Protein 9KNE (pdb70)

Foldseek 3Di:
DFFVLLVLLLVLPDDFDALCQPPVDDDALQSLLQSLLVLLLVVLVSVLSSLCSRPLLVVFDVQQNCLLCLQQSLLLLLLVQLVVCLVDDQWTCNGPNDIDHQVNCVRNVNNVLSVLSVVLSVLCNVLVPDPSLSSLVSQLSSLVRPGPRGDCPVSSVVSNVVSLVRLLRRCVVPPVVDNCSSVVSVVSVVSSSVSSVVVLVVVLVVVVVVSHDHDDRSVVSSVD/DPDVVVVVVVPD

Nearest PDB structures (foldseek):
  2e2r-assembly1_A  TM=1.003E+00  e=7.967E-31  Homo sapiens
  1s9q-assembly1_A  TM=9.507E-01  e=7.053E-29  Mus musculus
  1s9p-assembly1_A  TM=9.915E-01  e=9.079E-28  Mus musculus
  2p7z-assembly1_A  TM=9.994E-01  e=5.670E-27  Homo sapiens
  1s9q-assembly1_B  TM=9.496E-01  e=4.676E-27  Mus musculus

Solvent-accessible surface area: 12190 Å² total; per-residue (Å²): 188,78,23,162,35,0,39,66,0,43,123,16,41,46,157,133,40,124,3,127,38,66,129,122,61,110,128,54,68,78,29,16,14,42,11,11,1,45,10,13,20,70,28,1,69,48,6,2,34,6,0,61,94,3,51,37,0,66,121,15,48,65,46,0,8,36,11,2,1,52,45,0,5,14,4,2,15,6,1,4,10,0,58,51,0,28,105,69,142,108,56,1,4,26,2,84,58,33,54,5,50,88,94,72,4,109,137,3,51,1,54,101,7,3,77,13,3,34,102,0,6,156,76,1,79,88,31,165,14,49,85,35,0,5,0,1,0,12,0,7,3,1,1,53,5,99,17,190,141,35,117,72,105,144,33,8,82,123,10,40,54,37,0,80,116,0,0,74,75,9,3,56,44,85,26,155,131,27,104,170,21,2,31,94,0,51,143,2,21,89,18,0,82,111,0,7,65,82,2,44,111,54,14,80,85,16,48,113,118,62,138,12,92,26,103,155,3,3,49,36,4,6,100,77,179,154,26,48,0,26,117,38,9,125,50,220

B-factor: mean 30.13, std 12.67, range [13.58, 89.88]

Structure (mmCIF, N/CA/C/O backbone):
data_9KNE
#
_entry.id   9KNE
#
_cell.length_a   64.095
_cell.length_b   64.095
_cell.length_c   137.526
_cell.angle_alpha   90.00
_cell.angle_beta   90.00
_cell.angle_gamma   90.00
#
_symmetry.space_group_name_H-M   'P 41 21 2'
#
loop_
_entity.id
_entity.type
_entity.pdbx_description
1 polymer 'Estrogen-related receptor gamma'
2 polymer 'Nuclear receptor-interacting protein 1'
3 non-polymer 5-nitro-1H-indole
4 non-polymer R-1,2-PROPANEDIOL
5 water water
#
loop_
_atom_site.group_PDB
_atom_site.id
_atom_site.type_symbol
_atom_site.label_atom_id
_atom_site.label_alt_id
_atom_site.label_comp_id
_atom_site.label_asym_id
_atom_site.label_entity_id
_atom_site.label_seq_id
_atom_site.pdbx_PDB_ins_code
_atom_site.Cartn_x
_atom_site.Cartn_y
_atom_site.Cartn_z
_atom_site.occupancy
_atom_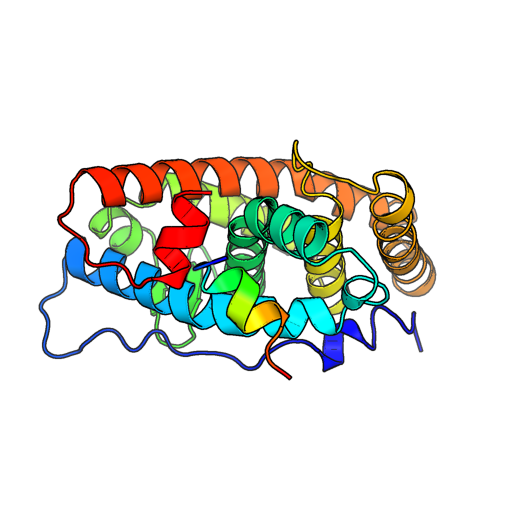site.B_iso_or_equiv
_atom_site.auth_seq_id
_atom_site.auth_comp_id
_atom_site.auth_asym_id
_atom_site.auth_atom_id
_atom_site.pdbx_PDB_model_num
ATOM 1 N N . PRO A 1 26 ? 6.592 -30.724 -25.265 1.00 89.88 233 PRO A N 1
ATOM 2 C CA . PRO A 1 26 ? 6.474 -29.728 -24.167 1.00 82.35 233 PRO A CA 1
ATOM 3 C C . PRO A 1 26 ? 7.128 -28.378 -24.522 1.00 72.28 233 PRO A C 1
ATOM 4 O O . PRO A 1 26 ? 8.270 -28.403 -24.920 1.00 76.55 233 PRO A O 1
ATOM 8 N N . TYR A 1 27 ? 6.416 -27.251 -24.366 1.00 60.10 234 TYR A N 1
ATOM 9 C CA . TYR A 1 27 ? 6.855 -25.908 -24.846 1.00 57.66 234 TYR A CA 1
ATOM 10 C C . TYR A 1 27 ? 7.005 -24.961 -23.657 1.00 52.10 234 TYR A C 1
ATOM 11 O O . TYR A 1 27 ? 6.965 -25.424 -22.509 1.00 63.18 234 TYR A O 1
ATOM 20 N N . ASN A 1 28 ? 7.167 -23.672 -23.959 1.00 45.20 235 ASN A N 1
ATOM 21 C CA . ASN A 1 28 ? 7.574 -22.574 -23.047 1.00 37.36 235 ASN A CA 1
ATOM 22 C C . ASN A 1 28 ? 6.615 -22.505 -21.835 1.00 36.90 235 ASN A C 1
ATOM 23 O O . ASN A 1 28 ? 5.340 -22.650 -22.038 1.00 30.26 235 ASN A O 1
ATOM 28 N N . LYS A 1 29 ? 7.156 -22.318 -20.618 1.00 29.76 236 LYS A N 1
ATOM 29 C CA . LYS A 1 29 ? 6.342 -22.354 -19.379 1.00 26.18 236 LYS A CA 1
ATOM 30 C C . LYS A 1 29 ? 5.457 -21.102 -19.329 1.00 24.32 236 LYS A C 1
ATOM 31 O O . LYS A 1 29 ? 4.328 -21.200 -18.857 1.00 22.17 236 LYS A O 1
ATOM 37 N N . ILE A 1 30 ? 5.966 -19.951 -19.769 1.00 21.45 237 ILE A N 1
ATOM 38 C CA . ILE A 1 30 ? 5.170 -18.710 -19.753 1.00 19.41 237 ILE A CA 1
ATOM 39 C C . ILE A 1 30 ? 3.902 -18.929 -20.597 1.00 18.34 237 ILE A C 1
ATOM 40 O O . ILE A 1 30 ? 2.845 -18.531 -20.143 1.00 19.08 237 ILE A O 1
ATOM 45 N N . VAL A 1 31 ? 4.040 -19.503 -21.763 1.00 19.35 238 VAL A N 1
ATOM 46 C CA . VAL A 1 31 ? 2.897 -19.775 -22.672 1.00 22.51 238 VAL A CA 1
ATOM 47 C C . VAL A 1 31 ? 1.913 -20.716 -21.945 1.00 22.51 238 VAL A C 1
ATOM 48 O O . VAL A 1 31 ? 0.721 -20.410 -21.950 1.00 20.98 238 VAL A O 1
ATOM 52 N N . SER A 1 32 ? 2.391 -21.809 -21.336 1.00 21.39 239 SER A N 1
ATOM 53 C CA A SER A 1 32 ? 1.563 -22.781 -20.577 0.50 21.38 239 SER A CA 1
ATOM 54 C CA B SER A 1 32 ? 1.504 -22.769 -20.635 0.50 21.83 239 SER A CA 1
ATOM 55 C C . SER A 1 32 ? 0.799 -22.050 -19.478 1.00 19.83 239 SER A C 1
ATOM 56 O O . SER A 1 32 ? -0.414 -22.302 -19.319 1.00 20.85 239 SER A O 1
ATOM 61 N N . HIS A 1 33 ? 1.474 -21.125 -18.774 1.00 18.70 240 HIS A N 1
ATOM 62 C CA . HIS A 1 33 ? 0.926 -20.372 -17.630 1.00 20.18 240 HIS A CA 1
ATOM 63 C C . HIS A 1 33 ? -0.192 -19.447 -18.117 1.00 20.06 240 HIS A C 1
ATOM 64 O O . HIS A 1 33 ? -1.269 -19.392 -17.502 1.00 21.86 240 HIS A O 1
ATOM 71 N N . LEU A 1 34 ? 0.065 -18.718 -19.205 1.00 20.05 241 LEU A N 1
ATOM 72 C CA . LEU A 1 34 ? -0.967 -17.841 -19.802 1.00 18.95 241 LEU A CA 1
ATOM 73 C C . LEU A 1 34 ? -2.195 -18.669 -20.211 1.00 19.00 241 LEU A C 1
ATOM 74 O O . LEU A 1 34 ? -3.342 -18.153 -20.049 1.00 23.02 241 LEU A O 1
ATOM 79 N N . LEU A 1 35 ? -2.006 -19.866 -20.735 1.00 19.43 242 LEU A N 1
ATOM 80 C CA . LEU A 1 35 ? -3.142 -20.713 -21.177 1.00 22.82 242 LEU A CA 1
ATOM 81 C C . LEU A 1 35 ? -3.993 -21.041 -19.945 1.00 26.11 242 LEU A C 1
ATOM 82 O O . LEU A 1 35 ? -5.233 -20.924 -20.018 1.00 20.78 242 LEU A O 1
ATOM 87 N N . VAL A 1 36 ? -3.374 -21.413 -18.828 1.00 23.68 243 VAL A N 1
ATOM 88 C CA . VAL A 1 36 ? -4.190 -21.789 -17.638 1.00 24.63 243 VAL A CA 1
ATOM 89 C C . VAL A 1 36 ? -4.794 -20.538 -17.024 1.00 25.73 243 VAL A C 1
ATOM 90 O O . VAL A 1 36 ? -5.791 -20.671 -16.329 1.00 26.64 243 VAL A O 1
ATOM 94 N N . ALA A 1 37 ? -4.210 -19.365 -17.213 1.00 22.10 244 ALA A N 1
ATOM 95 C CA . ALA A 1 37 ? -4.749 -18.113 -16.654 1.00 24.03 244 ALA A CA 1
ATOM 96 C C . ALA A 1 37 ? -5.910 -17.587 -17.515 1.00 22.45 244 ALA A C 1
ATOM 97 O O . ALA A 1 37 ? -6.466 -16.528 -17.150 1.00 23.50 244 ALA A O 1
ATOM 99 N N . GLU A 1 38 ? -6.163 -18.205 -18.656 1.00 23.21 245 GLU A N 1
ATOM 100 C CA . GLU A 1 38 ? -7.139 -17.655 -19.638 1.00 26.93 245 GLU A CA 1
ATOM 101 C C . GLU A 1 38 ? -8.515 -17.624 -18.960 1.00 26.44 245 GLU A C 1
ATOM 102 O O . GLU A 1 38 ? -8.948 -18.628 -18.463 1.00 25.42 245 GLU A O 1
ATOM 108 N N . PRO A 1 39 ? -9.220 -16.488 -18.834 1.00 27.75 246 PRO A N 1
ATOM 109 C CA . PRO A 1 39 ? -10.514 -16.488 -18.159 1.00 28.28 246 PRO A CA 1
ATOM 110 C C . PRO A 1 39 ? -11.596 -17.289 -18.890 1.00 26.37 246 PRO A C 1
ATOM 111 O O . PRO A 1 39 ? -11.473 -17.496 -20.043 1.00 24.14 246 PRO A O 1
ATOM 115 N N . GLU A 1 40 ? -12.637 -17.690 -18.155 1.00 27.77 247 GLU A N 1
ATOM 116 C CA . GLU A 1 40 ? -13.809 -18.437 -18.659 1.00 30.60 247 GLU A CA 1
ATOM 117 C C . GLU A 1 40 ? -14.628 -17.519 -19.582 1.00 27.06 247 GLU A C 1
ATOM 118 O O . GLU A 1 40 ? -14.547 -16.309 -19.423 1.00 24.71 247 GLU A O 1
ATOM 124 N N . LYS A 1 41 ? -15.347 -18.124 -20.518 1.00 29.87 248 LYS A N 1
ATOM 125 C CA . LYS A 1 41 ? -16.287 -17.451 -21.467 1.00 34.92 248 LYS A CA 1
ATOM 126 C C . LYS A 1 41 ? -17.279 -16.614 -20.661 1.00 31.92 248 LYS A C 1
ATOM 127 O O . LYS A 1 41 ? -17.633 -17.017 -19.541 1.00 24.59 248 LYS A O 1
ATOM 133 N N . ILE A 1 42 ? -17.769 -15.495 -21.192 1.00 27.19 249 ILE A N 1
ATOM 134 C CA . ILE A 1 42 ? -18.832 -14.735 -20.481 1.00 31.08 249 ILE A CA 1
ATOM 135 C C . ILE A 1 42 ? -19.920 -14.447 -21.517 1.00 27.89 249 ILE A C 1
ATOM 136 O O . ILE A 1 42 ? -19.590 -14.300 -22.675 1.00 23.65 249 ILE A O 1
ATOM 141 N N . TYR A 1 43 ? -21.175 -14.482 -21.104 1.00 26.83 250 TYR A N 1
ATOM 142 C CA . TYR A 1 43 ? -22.316 -14.326 -22.045 1.00 25.22 250 TYR A CA 1
ATOM 143 C C . TYR A 1 43 ? -22.670 -12.855 -22.118 1.00 19.71 250 TYR A C 1
ATOM 144 O O . TYR A 1 43 ? -22.564 -12.132 -21.108 1.00 20.87 250 TYR A O 1
ATOM 153 N N . ALA A 1 44 ? -23.150 -12.416 -23.294 1.00 19.98 251 ALA A N 1
ATOM 154 C CA . ALA A 1 44 ? -23.643 -11.030 -23.452 1.00 20.33 251 ALA A CA 1
ATOM 155 C C . ALA A 1 44 ? -25.000 -10.873 -22.756 1.00 18.82 251 ALA A C 1
ATOM 156 O O . ALA A 1 44 ? -25.204 -9.832 -22.161 1.00 21.45 251 ALA A O 1
ATOM 158 N N . MET A 1 45 ? -25.863 -11.865 -22.882 1.00 19.27 252 MET A N 1
ATOM 159 C CA . MET A 1 45 ? -27.235 -11.809 -22.274 1.00 21.03 252 MET A CA 1
ATOM 160 C C . MET A 1 45 ? -27.914 -10.496 -22.640 1.00 18.01 252 MET A C 1
ATOM 161 O O . MET A 1 45 ? -28.276 -9.718 -21.789 1.00 20.88 252 MET A O 1
ATOM 166 N N . PRO A 1 46 ? -28.107 -10.222 -23.948 1.00 20.59 253 PRO A N 1
ATOM 167 C CA . PRO A 1 46 ? -28.944 -9.098 -24.364 1.00 22.23 253 PRO A CA 1
ATOM 168 C C . PRO A 1 46 ? -30.363 -9.329 -23.789 1.00 22.38 253 PRO A C 1
ATOM 169 O O . PRO A 1 46 ? -30.844 -10.471 -23.775 1.00 23.73 253 PRO A O 1
ATOM 173 N N . ASP A 1 47 ? -30.970 -8.263 -23.325 1.00 24.77 254 ASP A N 1
ATOM 174 C CA . ASP A 1 47 ? -32.285 -8.308 -22.639 1.00 24.50 254 ASP A CA 1
ATOM 175 C C . ASP A 1 47 ? -33.355 -8.710 -23.655 1.00 26.33 254 ASP A C 1
ATOM 176 O O . ASP A 1 47 ? -33.680 -7.963 -24.587 1.00 21.88 254 ASP A O 1
ATOM 181 N N . PRO A 1 48 ? -33.972 -9.890 -23.509 1.00 25.08 255 PRO A N 1
ATOM 182 C CA . PRO A 1 48 ? -34.914 -10.361 -24.504 1.00 26.30 255 PRO A CA 1
ATOM 183 C C . PRO A 1 48 ? -36.253 -9.609 -24.440 1.00 24.48 255 PRO A C 1
ATOM 184 O O . PRO A 1 48 ? -37.065 -9.870 -25.314 1.00 24.57 255 PRO A O 1
ATOM 188 N N . THR A 1 49 ? -36.453 -8.732 -23.456 1.00 23.12 256 THR A N 1
ATOM 189 C CA . THR A 1 49 ? -37.699 -7.927 -23.339 1.00 27.34 256 THR A CA 1
ATOM 190 C C . THR A 1 49 ? -37.505 -6.609 -24.086 1.00 29.64 256 THR A C 1
ATOM 191 O O . THR A 1 49 ? -38.494 -5.943 -24.297 1.00 27.17 256 THR A O 1
ATOM 195 N N . VAL A 1 50 ? -36.279 -6.262 -24.504 1.00 25.82 257 VAL A N 1
ATOM 196 C CA . VAL A 1 50 ? -36.002 -4.921 -25.122 1.00 25.64 257 VAL A CA 1
ATOM 197 C C . VAL A 1 50 ? -36.033 -5.047 -26.635 1.00 22.63 257 VAL A C 1
ATOM 198 O O . VAL A 1 50 ? -35.439 -5.966 -27.191 1.00 20.00 257 VAL A O 1
ATOM 202 N N . PRO A 1 51 ? -36.716 -4.133 -27.384 1.00 24.27 258 PRO A N 1
ATOM 203 C CA . PRO A 1 51 ? -36.732 -4.244 -28.836 1.00 24.45 258 PRO A CA 1
ATOM 204 C C . PRO A 1 51 ? -35.305 -4.069 -29.392 1.00 24.07 258 PRO A C 1
ATOM 205 O O . PRO A 1 51 ? -34.603 -3.236 -28.863 1.00 23.55 258 PRO A O 1
ATOM 209 N N . ASP A 1 52 ? -34.993 -4.770 -30.465 1.00 24.73 259 ASP A N 1
ATOM 210 C CA . ASP A 1 52 ? -33.704 -4.645 -31.199 1.00 32.93 259 ASP A CA 1
ATOM 211 C C . ASP A 1 52 ? -33.579 -3.212 -31.741 1.00 35.65 259 ASP A C 1
ATOM 212 O O . ASP A 1 52 ? -34.602 -2.577 -32.200 1.00 32.88 259 ASP A O 1
ATOM 217 N N . SER A 1 53 ? -32.390 -2.651 -31.599 1.00 33.16 260 SER A N 1
ATOM 218 C CA . SER A 1 53 ? -32.082 -1.235 -31.925 1.00 29.96 260 SER A CA 1
ATOM 219 C C . SER A 1 53 ? -30.577 -1.050 -31.799 1.00 33.22 260 SER A C 1
ATOM 220 O O . SER A 1 53 ? -29.903 -1.952 -31.240 1.00 28.66 260 SER A O 1
ATOM 223 N N . ASP A 1 54 ? -30.085 0.089 -32.271 1.00 28.83 261 ASP A N 1
ATOM 224 C CA . ASP A 1 54 ? -28.656 0.434 -32.166 1.00 31.73 261 ASP A CA 1
ATOM 225 C C . ASP A 1 54 ? -28.373 0.597 -30.677 1.00 31.34 261 ASP A C 1
ATOM 226 O O . ASP A 1 54 ? -27.354 0.074 -30.210 1.00 30.32 261 ASP A O 1
ATOM 231 N N . ILE A 1 55 ? -29.298 1.195 -29.939 1.00 27.19 262 ILE A N 1
ATOM 232 C CA . ILE A 1 55 ? -29.094 1.520 -28.500 1.00 28.92 262 ILE A CA 1
ATOM 233 C C . ILE A 1 55 ? -29.000 0.223 -27.677 1.00 27.15 262 ILE A C 1
ATOM 234 O O . ILE A 1 55 ? -28.169 0.165 -26.723 1.00 26.78 262 ILE A O 1
ATOM 239 N N . LYS A 1 56 ? -29.842 -0.746 -27.982 1.00 27.46 263 LYS A N 1
ATOM 240 C CA . LYS A 1 56 ? -29.773 -2.098 -27.359 1.00 25.18 263 LYS A CA 1
ATOM 241 C C . LYS A 1 56 ? -28.419 -2.759 -27.694 1.00 25.54 263 LYS A C 1
ATOM 242 O O . LYS A 1 56 ? -27.755 -3.259 -26.764 1.00 22.88 263 LYS A O 1
ATOM 248 N N . ALA A 1 57 ? -28.040 -2.814 -28.961 1.00 24.83 264 ALA A N 1
ATOM 249 C CA . ALA A 1 57 ? -26.792 -3.494 -29.372 1.00 27.21 264 ALA A CA 1
ATOM 250 C C . ALA A 1 57 ? -25.601 -2.826 -28.665 1.00 27.44 264 ALA A C 1
ATOM 251 O O . ALA A 1 57 ? -24.771 -3.541 -28.110 1.00 23.59 264 ALA A O 1
ATOM 253 N N . LEU A 1 58 ? -25.540 -1.497 -28.650 1.00 25.28 265 LEU A N 1
ATOM 254 C CA . LEU A 1 58 ? -24.447 -0.722 -28.029 1.00 24.82 265 LEU A CA 1
ATOM 255 C C . LEU A 1 58 ? -24.501 -0.892 -26.504 1.00 26.54 265 LEU A C 1
ATOM 256 O O . LEU A 1 58 ? -23.429 -1.049 -25.874 1.00 25.11 265 LEU A O 1
ATOM 261 N N . THR A 1 59 ? -25.690 -0.950 -25.903 1.00 21.73 266 THR A N 1
ATOM 262 C CA . THR A 1 59 ? -25.814 -1.137 -24.441 1.00 24.03 266 THR A CA 1
ATOM 263 C C . THR A 1 59 ? -25.229 -2.505 -24.092 1.00 20.77 266 THR A C 1
ATOM 264 O O . THR A 1 59 ? -24.519 -2.618 -23.050 1.00 24.45 266 THR A O 1
ATOM 268 N N . THR A 1 60 ? -25.589 -3.502 -24.871 1.00 20.89 267 THR A N 1
ATOM 269 C CA . THR A 1 60 ? -25.229 -4.912 -24.643 1.00 23.46 267 THR A CA 1
ATOM 270 C C . THR A 1 60 ? -23.702 -5.032 -24.739 1.00 24.36 267 THR A C 1
ATOM 271 O O . THR A 1 60 ? -23.075 -5.676 -23.853 1.00 20.42 267 THR A O 1
ATOM 275 N N . LEU A 1 61 ? -23.118 -4.406 -25.766 1.00 22.66 268 LEU A N 1
ATOM 276 C CA . LEU A 1 61 ? -21.638 -4.491 -25.965 1.00 23.38 268 LEU A CA 1
ATOM 277 C C . LEU A 1 61 ? -20.905 -3.764 -24.843 1.00 22.12 268 LEU A C 1
ATOM 278 O O . LEU A 1 61 ? -19.918 -4.336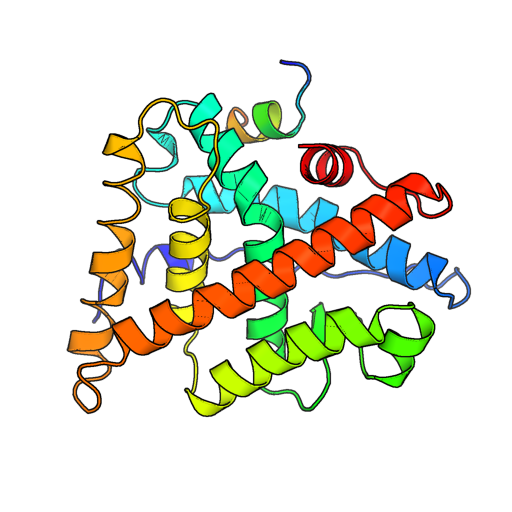 -24.332 1.00 22.19 268 LEU A O 1
ATOM 283 N N . CYS A 1 62 ? -21.360 -2.585 -24.418 1.00 22.77 269 CYS A N 1
ATOM 284 C CA . CYS A 1 62 ? -20.710 -1.821 -23.332 1.00 24.46 269 CYS A CA 1
ATOM 285 C C . CYS A 1 62 ? -20.839 -2.587 -22.012 1.00 26.10 269 CYS A C 1
ATOM 286 O O . CYS A 1 62 ? -19.877 -2.570 -21.228 1.00 26.06 269 CYS A O 1
ATOM 289 N N . ASP A 1 63 ? -21.981 -3.249 -21.780 1.00 26.04 270 ASP A N 1
ATOM 290 C CA . ASP A 1 63 ? -22.215 -4.089 -20.581 1.00 26.22 270 ASP A CA 1
ATOM 291 C C . ASP A 1 63 ? -21.276 -5.305 -20.595 1.00 25.16 270 ASP A C 1
ATOM 292 O O . ASP A 1 63 ? -20.654 -5.636 -19.512 1.00 25.22 270 ASP A O 1
ATOM 297 N N . LEU A 1 64 ? -21.184 -5.979 -21.742 1.00 22.75 271 LEU A N 1
ATOM 298 C CA . LEU A 1 64 ? -20.241 -7.105 -21.923 1.00 21.87 271 LEU A CA 1
ATOM 299 C C . LEU A 1 64 ? -18.801 -6.595 -21.656 1.00 22.18 271 LEU A C 1
ATOM 300 O O . LEU A 1 64 ? -18.087 -7.268 -20.903 1.00 22.48 271 LEU A O 1
ATOM 305 N N . ALA A 1 65 ? -18.392 -5.451 -22.225 1.00 22.77 272 ALA A N 1
ATOM 306 C CA . ALA A 1 65 ? -17.007 -4.920 -22.052 1.00 23.61 272 ALA A CA 1
ATOM 307 C C . ALA A 1 65 ? -16.753 -4.641 -20.577 1.00 23.63 272 ALA A C 1
ATOM 308 O O . ALA A 1 65 ? -15.686 -5.032 -20.052 1.00 21.82 272 ALA A O 1
ATOM 310 N N . ASP A 1 66 ? -17.722 -4.020 -19.900 1.00 23.33 273 ASP A N 1
ATOM 311 C CA . ASP A 1 66 ? -17.629 -3.722 -18.450 1.00 25.31 273 ASP A CA 1
ATOM 312 C C . ASP A 1 66 ? -17.307 -5.004 -17.660 1.00 26.27 273 ASP A C 1
ATOM 313 O O . ASP A 1 66 ? -16.389 -4.963 -16.799 1.00 23.96 273 ASP A O 1
ATOM 318 N N . ARG A 1 67 ? -18.002 -6.115 -17.932 1.00 23.61 274 ARG A N 1
ATOM 319 C CA . ARG A 1 67 ? -17.774 -7.389 -17.220 1.00 25.69 274 ARG A CA 1
ATOM 320 C C . ARG A 1 67 ? -16.442 -8.021 -17.632 1.00 26.72 274 ARG A C 1
ATOM 321 O O . ARG A 1 67 ? -15.711 -8.522 -16.752 1.00 25.44 274 ARG A O 1
ATOM 329 N N . GLU A 1 68 ? -16.115 -8.000 -18.914 1.00 25.84 275 GLU A N 1
ATOM 330 C CA . GLU A 1 68 ? -14.810 -8.558 -19.362 1.00 26.47 275 GLU A CA 1
ATOM 331 C C . GLU A 1 68 ? -13.642 -7.762 -18.746 1.00 21.57 275 GLU A C 1
ATOM 332 O O . GLU A 1 68 ? -12.634 -8.382 -18.391 1.00 22.56 275 GLU A O 1
ATOM 338 N N . LEU A 1 69 ? -13.773 -6.453 -18.579 1.00 21.06 276 LEU A N 1
ATOM 339 C CA . LEU A 1 69 ? -12.719 -5.611 -17.968 1.00 22.02 276 LEU A CA 1
ATOM 340 C C . LEU A 1 69 ? -12.395 -6.104 -16.561 1.00 25.45 276 LEU A C 1
ATOM 341 O O . LEU A 1 69 ? -11.220 -6.143 -16.215 1.00 21.53 276 LEU A O 1
ATOM 346 N N . VAL A 1 70 ? -13.368 -6.599 -15.787 1.00 23.19 277 VAL A N 1
ATOM 347 C CA . VAL A 1 70 ? -13.068 -7.111 -14.430 1.00 23.87 277 VAL A CA 1
ATOM 348 C C . VAL A 1 70 ? -12.146 -8.312 -14.547 1.00 22.95 277 VAL A C 1
ATOM 349 O O . VAL A 1 70 ? -11.194 -8.453 -13.785 1.00 23.51 277 VAL A O 1
ATOM 353 N N . VAL A 1 71 ? -12.507 -9.191 -15.454 1.00 22.50 278 VAL A N 1
ATOM 354 C CA . VAL A 1 71 ? -11.861 -10.486 -15.744 1.00 25.64 278 VAL A CA 1
ATOM 355 C C . VAL A 1 71 ? -10.427 -10.212 -16.280 1.00 24.28 278 VAL A C 1
ATOM 356 O O . VAL A 1 71 ? -9.480 -10.947 -15.909 1.00 24.84 278 VAL A O 1
ATOM 360 N N . ILE A 1 72 ? -10.279 -9.163 -17.073 1.00 23.05 279 ILE A N 1
ATOM 361 C CA . ILE A 1 72 ? -8.962 -8.744 -17.660 1.00 23.36 279 ILE A CA 1
ATOM 362 C C . ILE A 1 72 ? -8.037 -8.243 -16.548 1.00 22.71 279 ILE A C 1
ATOM 363 O O . ILE A 1 72 ? -6.831 -8.580 -16.533 1.00 22.68 279 ILE A O 1
ATOM 368 N N . ILE A 1 73 ? -8.586 -7.489 -15.606 1.00 23.32 280 ILE A N 1
ATOM 369 C CA . ILE A 1 73 ? -7.765 -7.027 -14.464 1.00 24.23 280 ILE A CA 1
ATOM 370 C C . ILE A 1 73 ? -7.208 -8.224 -13.687 1.00 25.87 280 ILE A C 1
ATOM 371 O O . ILE A 1 73 ? -6.013 -8.197 -13.353 1.00 26.01 280 ILE A O 1
ATOM 376 N N . GLY A 1 74 ? -8.016 -9.244 -13.385 1.00 27.33 281 GLY A N 1
ATOM 377 C CA . GLY A 1 74 ? -7.563 -10.420 -12.620 1.00 28.03 281 GLY A CA 1
ATOM 378 C C . GLY A 1 74 ? -6.608 -11.266 -13.440 1.00 28.38 281 GLY A C 1
ATOM 379 O O . GLY A 1 74 ? -5.639 -11.791 -12.887 1.00 25.51 281 GLY A O 1
ATOM 380 N N . TRP A 1 75 ? -6.839 -11.344 -14.751 1.00 24.44 282 TRP A N 1
ATOM 381 C CA . TRP A 1 75 ? -5.935 -12.065 -15.678 1.00 22.26 282 TRP A CA 1
ATOM 382 C C . TRP A 1 75 ? -4.533 -11.439 -15.653 1.00 19.41 282 TRP A C 1
ATOM 383 O O . TRP A 1 75 ? -3.549 -12.237 -15.668 1.00 23.56 282 TRP A O 1
ATOM 394 N N . ALA A 1 76 ? -4.428 -10.108 -15.675 1.00 18.98 283 ALA A N 1
ATOM 395 C CA . ALA A 1 76 ? -3.133 -9.398 -15.830 1.00 19.32 283 ALA A CA 1
ATOM 396 C C . ALA A 1 76 ? -2.233 -9.742 -14.628 1.00 21.54 283 ALA A C 1
ATOM 397 O O . ALA A 1 76 ? -0.997 -9.878 -14.755 1.00 20.00 283 ALA A O 1
ATOM 399 N N . LYS A 1 77 ? -2.854 -9.962 -13.475 1.00 24.19 284 LYS A N 1
ATOM 400 C CA . LYS A 1 77 ? -2.131 -10.307 -12.229 1.00 23.95 284 LYS A CA 1
ATOM 401 C C . LYS A 1 77 ? -1.407 -11.653 -12.363 1.00 25.89 284 LYS A C 1
ATOM 402 O O . LYS A 1 77 ? -0.425 -11.860 -11.591 1.00 28.00 284 LYS A O 1
ATOM 408 N N . HIS A 1 78 ? -1.859 -12.560 -13.237 1.00 23.69 285 HIS A N 1
ATOM 409 C CA . HIS A 1 78 ? -1.178 -13.843 -13.524 1.00 25.21 285 HIS A CA 1
ATOM 410 C C . HIS A 1 78 ? 0.029 -13.638 -14.442 1.00 24.62 285 HIS A C 1
ATOM 411 O O . HIS A 1 78 ? 0.801 -14.611 -14.580 1.00 28.52 285 HIS A O 1
ATOM 418 N N . ILE A 1 79 ? 0.197 -12.455 -15.055 1.00 23.97 286 ILE A N 1
ATOM 419 C CA . ILE A 1 79 ? 1.332 -12.292 -16.002 1.00 24.00 286 ILE A CA 1
ATOM 420 C C . ILE A 1 79 ? 2.619 -12.131 -15.210 1.00 24.76 286 ILE A C 1
ATOM 421 O O . ILE A 1 79 ? 2.732 -11.234 -14.389 1.00 24.78 286 ILE A O 1
ATOM 426 N N . PRO A 1 80 ? 3.620 -13.002 -15.414 1.00 27.88 287 PRO A N 1
ATOM 427 C CA . PRO A 1 80 ? 4.847 -12.937 -14.629 1.00 32.56 287 PRO A CA 1
ATOM 428 C C . PRO A 1 80 ? 5.438 -11.524 -14.589 1.00 31.30 287 PRO A C 1
ATOM 429 O O . PRO A 1 80 ? 5.721 -10.946 -15.643 1.00 29.80 287 PRO A O 1
ATOM 433 N N . GLY A 1 81 ? 5.558 -10.976 -13.381 1.00 27.24 288 GLY A N 1
ATOM 434 C CA . GLY A 1 81 ? 6.150 -9.645 -13.150 1.00 27.50 288 GLY A CA 1
ATOM 435 C C . GLY A 1 81 ? 5.167 -8.496 -13.192 1.00 28.13 288 GLY A C 1
ATOM 436 O O . GLY A 1 81 ? 5.563 -7.416 -12.797 1.00 27.62 288 GLY A O 1
ATOM 437 N N . PHE A 1 82 ? 3.932 -8.666 -13.706 1.00 25.64 289 PHE A N 1
ATOM 438 C CA . PHE A 1 82 ? 2.984 -7.527 -13.783 1.00 25.05 289 PHE A CA 1
ATOM 439 C C . PHE A 1 82 ? 2.680 -7.009 -12.361 1.00 25.32 289 PHE A C 1
ATOM 440 O O . PHE A 1 82 ? 2.682 -5.788 -12.154 1.00 26.74 289 PHE A O 1
ATOM 448 N N . SER A 1 83 ? 2.393 -7.906 -11.419 1.00 26.87 290 SER A N 1
ATOM 449 C CA . SER A 1 83 ? 2.043 -7.560 -10.008 1.00 30.52 290 SER A CA 1
ATOM 450 C C . SER A 1 83 ? 3.212 -6.895 -9.255 1.00 33.72 290 SER A C 1
ATOM 451 O O . SER A 1 83 ? 2.953 -6.335 -8.189 1.00 33.17 290 SER A O 1
ATOM 454 N N . THR A 1 84 ? 4.423 -6.910 -9.807 1.00 32.83 291 THR A N 1
ATOM 455 C CA . THR A 1 84 ? 5.633 -6.326 -9.168 1.00 33.24 291 THR A CA 1
ATOM 456 C C . THR A 1 84 ? 5.760 -4.874 -9.577 1.00 35.10 291 THR A C 1
ATOM 457 O O . THR A 1 84 ? 6.419 -4.145 -8.856 1.00 34.33 291 THR A O 1
ATOM 461 N N . LEU A 1 85 ? 5.102 -4.445 -10.662 1.00 27.59 292 LEU A N 1
ATOM 462 C CA . LEU A 1 85 ? 5.065 -3.017 -11.030 1.00 25.29 292 LEU A CA 1
ATOM 463 C C . LEU A 1 85 ? 4.319 -2.220 -9.962 1.00 25.55 292 LEU A C 1
ATOM 464 O O . LEU A 1 85 ? 3.471 -2.792 -9.279 1.00 25.80 292 LEU A O 1
ATOM 469 N N . SER A 1 86 ? 4.535 -0.905 -9.933 1.00 27.11 293 SER A N 1
ATOM 470 C CA . SER A 1 86 ? 3.756 0.020 -9.100 1.00 30.07 293 SER A CA 1
ATOM 471 C C . SER A 1 86 ? 2.298 -0.089 -9.534 1.00 35.38 293 SER A C 1
ATOM 472 O O . SER A 1 86 ? 2.031 -0.354 -10.742 1.00 27.86 293 SER A O 1
ATOM 475 N N . LEU A 1 87 ? 1.374 0.109 -8.607 1.00 30.98 294 LEU A N 1
ATOM 476 C CA . LEU A 1 87 ? -0.064 0.095 -8.962 1.00 31.37 294 LEU A CA 1
ATOM 477 C C . LEU A 1 87 ? -0.273 1.162 -10.032 1.00 29.31 294 LEU A C 1
ATOM 478 O O . LEU A 1 87 ? -1.144 0.937 -10.911 1.00 27.49 294 LEU A O 1
ATOM 483 N N . ALA A 1 88 ? 0.477 2.275 -9.979 1.00 25.56 295 ALA A N 1
ATOM 484 C CA . ALA A 1 88 ? 0.396 3.343 -10.994 1.00 26.79 295 ALA A CA 1
ATOM 485 C C . ALA A 1 88 ? 0.732 2.741 -12.384 1.00 27.45 295 ALA A C 1
ATOM 486 O O . ALA A 1 88 ? -0.025 2.973 -13.325 1.00 23.77 295 ALA A O 1
ATOM 488 N N . ASP A 1 89 ? 1.836 2.000 -12.489 1.00 26.93 296 ASP A N 1
ATOM 489 C CA . ASP A 1 89 ? 2.246 1.400 -13.788 1.00 26.81 296 ASP A CA 1
ATOM 490 C C . ASP A 1 89 ? 1.259 0.304 -14.209 1.00 25.81 296 ASP A C 1
ATOM 491 O O . ASP A 1 89 ? 0.942 0.225 -15.426 1.00 22.48 296 ASP A O 1
ATOM 496 N N . GLN A 1 90 ? 0.778 -0.511 -13.281 1.00 24.37 297 GLN A N 1
ATOM 497 C CA . GLN A 1 90 ? -0.258 -1.528 -13.623 1.00 25.08 297 GLN A CA 1
ATOM 498 C C . GLN A 1 90 ? -1.480 -0.825 -14.216 1.00 24.89 297 GLN A C 1
ATOM 499 O O . GLN A 1 90 ? -2.032 -1.339 -15.205 1.00 24.79 297 GLN A O 1
ATOM 505 N N . MET A 1 91 ? -1.908 0.304 -13.640 1.00 24.67 298 MET A N 1
ATOM 506 C CA . MET A 1 91 ? -3.079 1.061 -14.137 1.00 23.51 298 MET A CA 1
ATOM 507 C C . MET A 1 91 ? -2.775 1.604 -15.549 1.00 24.03 298 MET A C 1
ATOM 508 O O . MET A 1 91 ? -3.643 1.529 -16.409 1.00 21.77 298 MET A O 1
ATOM 513 N N . SER A 1 92 ? -1.593 2.176 -15.741 1.00 22.10 299 SER A N 1
ATOM 514 C CA . SER A 1 92 ? -1.166 2.797 -17.012 1.00 22.12 299 SER A CA 1
ATOM 515 C C . SER A 1 92 ? -1.227 1.762 -18.142 1.00 19.15 299 SER A C 1
ATOM 516 O O . SER A 1 92 ? -1.812 2.103 -19.205 1.00 19.96 299 SER A O 1
ATOM 519 N N . LEU A 1 93 ? -0.681 0.575 -17.910 1.00 20.86 300 LEU A N 1
ATOM 520 C CA . LEU A 1 93 ? -0.632 -0.500 -18.928 1.00 19.54 300 LEU A CA 1
ATOM 521 C C . LEU A 1 93 ? -2.082 -0.846 -19.281 1.00 20.20 300 LEU A C 1
ATOM 522 O O . LEU A 1 93 ? -2.406 -0.906 -20.446 1.00 16.93 300 LEU A O 1
ATOM 527 N N . LEU A 1 94 ? -2.938 -1.043 -18.283 1.00 18.48 301 LEU A N 1
ATOM 528 C CA . LEU A 1 94 ? -4.318 -1.468 -18.578 1.00 19.89 301 LEU A CA 1
ATOM 529 C C . LEU A 1 94 ? -5.067 -0.323 -19.245 1.00 20.21 301 LEU A C 1
ATOM 530 O O . LEU A 1 94 ? -5.906 -0.600 -20.115 1.00 21.79 301 LEU A O 1
ATOM 535 N N . GLN A 1 95 ? -4.853 0.926 -18.831 1.00 21.58 302 GLN A N 1
ATOM 536 C CA . GLN A 1 95 ? -5.561 2.076 -19.422 1.00 22.25 302 GLN A CA 1
ATOM 537 C C . GLN A 1 95 ? -5.205 2.224 -20.907 1.00 22.74 302 GLN A C 1
ATOM 538 O O . GLN A 1 95 ? -6.050 2.626 -21.682 1.00 22.09 302 GLN A O 1
ATOM 544 N N . SER A 1 96 ? -3.998 1.857 -21.298 1.00 20.94 303 SER A N 1
ATOM 545 C CA . SER A 1 96 ? -3.604 1.914 -22.719 1.00 23.12 303 SER A CA 1
ATOM 546 C C . SER A 1 96 ? -4.061 0.674 -23.504 1.00 18.79 303 SER A C 1
ATOM 547 O O . SER A 1 96 ? -4.392 0.829 -24.705 1.00 22.93 303 SER A O 1
ATOM 550 N N . ALA A 1 97 ? -4.070 -0.506 -22.919 1.00 17.71 304 ALA A N 1
ATOM 551 C CA . ALA A 1 97 ? -4.174 -1.759 -23.702 1.00 17.61 304 ALA A CA 1
ATOM 552 C C . ALA A 1 97 ? -5.558 -2.404 -23.651 1.00 17.78 304 ALA A C 1
ATOM 553 O O . ALA A 1 97 ? -5.748 -3.414 -24.365 1.00 17.11 304 ALA A O 1
ATOM 555 N N . TRP A 1 98 ? -6.453 -1.931 -22.763 1.00 18.05 305 TRP A N 1
ATOM 556 C CA . TRP A 1 98 ? -7.695 -2.697 -22.448 1.00 18.46 305 TRP A CA 1
ATOM 557 C C . TRP A 1 98 ? -8.472 -3.019 -23.733 1.00 16.33 305 TRP A C 1
ATOM 558 O O . TRP A 1 98 ? -8.972 -4.135 -23.846 1.00 16.29 305 TRP A O 1
ATOM 569 N N . MET A 1 99 ? -8.641 -2.057 -24.643 1.00 16.06 306 MET A N 1
ATOM 570 C CA . MET A 1 99 ? -9.488 -2.269 -25.825 1.00 16.86 306 MET A CA 1
ATOM 571 C C . MET A 1 99 ? -8.784 -3.231 -26.783 1.00 16.72 306 MET A C 1
ATOM 572 O O . MET A 1 99 ? -9.472 -4.033 -27.421 1.00 15.88 306 MET A O 1
ATOM 577 N N . GLU A 1 100 ? -7.444 -3.207 -26.875 1.00 17.68 307 GLU A N 1
ATOM 578 C CA . GLU A 1 100 ? -6.689 -4.222 -27.643 1.00 16.10 307 GLU A CA 1
ATOM 579 C C . GLU A 1 100 ? -6.986 -5.609 -27.077 1.00 17.39 307 GLU A C 1
ATOM 580 O O . GLU A 1 100 ? -7.140 -6.539 -27.864 1.00 15.88 307 GLU A O 1
ATOM 586 N N . ILE A 1 101 ? -6.980 -5.765 -25.759 1.00 15.66 308 ILE A N 1
ATOM 587 C CA . ILE A 1 101 ? -7.236 -7.081 -25.130 1.00 17.22 308 ILE A CA 1
ATOM 588 C C . ILE A 1 101 ? -8.673 -7.567 -25.477 1.00 16.32 308 ILE A C 1
ATOM 589 O O . ILE A 1 101 ? -8.837 -8.740 -25.879 1.00 15.75 308 ILE A O 1
ATOM 594 N N . LEU A 1 102 ? -9.651 -6.680 -25.378 1.00 16.79 309 LEU A N 1
ATOM 595 C CA . LEU A 1 102 ? -11.073 -6.989 -25.689 1.00 18.05 309 LEU A CA 1
ATOM 596 C C . LEU A 1 102 ? -11.168 -7.388 -27.160 1.00 17.61 309 LEU A C 1
ATOM 597 O O . LEU A 1 102 ? -11.690 -8.462 -27.435 1.00 17.95 309 LEU A O 1
ATOM 602 N N . ILE A 1 103 ? -10.521 -6.618 -28.052 1.00 18.33 310 ILE A N 1
ATOM 603 C CA . ILE A 1 103 ? -10.586 -6.877 -29.514 1.00 18.75 310 ILE A CA 1
ATOM 604 C C . ILE A 1 103 ? -9.931 -8.210 -29.785 1.00 17.64 310 ILE A C 1
ATOM 605 O O . ILE A 1 103 ? -10.518 -8.989 -30.530 1.00 15.51 310 ILE A O 1
ATOM 610 N N . LEU A 1 104 ? -8.751 -8.495 -29.233 1.00 17.57 311 LEU A N 1
ATOM 611 C CA . LEU A 1 104 ? -8.117 -9.807 -29.535 1.00 17.62 311 LEU A CA 1
ATOM 612 C C . LEU A 1 104 ? -8.991 -10.990 -29.127 1.00 15.61 311 LEU A C 1
ATOM 613 O O . LEU A 1 104 ? -8.980 -12.004 -29.853 1.00 16.43 311 LEU A O 1
ATOM 618 N N . GLY A 1 105 ? -9.699 -10.902 -28.008 1.00 17.13 312 GLY A N 1
ATOM 619 C CA . GLY A 1 105 ? -10.667 -11.953 -27.595 1.00 17.00 312 GLY A CA 1
ATOM 620 C C . GLY A 1 105 ? -11.721 -12.191 -28.679 1.00 18.34 312 GLY A C 1
ATOM 621 O O . GLY A 1 105 ? -11.949 -13.340 -29.118 1.00 18.55 312 GLY A O 1
ATOM 622 N N . VAL A 1 106 ? -12.336 -11.108 -29.175 1.00 17.65 313 VAL A N 1
ATOM 623 C CA . VAL A 1 106 ? -13.385 -11.213 -30.214 1.00 18.01 313 VAL A CA 1
ATOM 624 C C . VAL A 1 106 ? -12.741 -11.851 -31.444 1.00 17.75 313 VAL A C 1
ATOM 625 O O . VAL A 1 106 ? -13.301 -12.783 -32.005 1.00 20.40 313 VAL A O 1
ATOM 629 N N . VAL A 1 107 ? -11.559 -11.393 -31.834 1.00 18.24 314 VAL A N 1
ATOM 630 C CA . VAL A 1 107 ? -10.811 -11.935 -32.992 1.00 17.67 314 VAL A CA 1
ATOM 631 C C . VAL A 1 107 ? -10.570 -13.449 -32.850 1.00 20.95 314 VAL A C 1
ATOM 632 O O . VAL A 1 107 ? -10.981 -14.213 -33.743 1.00 19.40 314 VAL A O 1
ATOM 636 N N . TYR A 1 108 ? -9.999 -13.899 -31.759 1.00 18.61 315 TYR A N 1
ATOM 637 C CA . TYR A 1 108 ? -9.748 -15.333 -31.519 1.00 19.70 315 TYR A CA 1
ATOM 638 C C . TYR A 1 108 ? -11.062 -16.162 -31.618 1.00 18.17 315 TYR A C 1
ATOM 639 O O . TYR A 1 108 ? -11.094 -17.232 -32.319 1.00 20.88 315 TYR A O 1
ATOM 648 N N . ARG A 1 109 ? -12.126 -15.695 -30.996 1.00 20.65 316 ARG A N 1
ATOM 649 C CA . ARG A 1 109 ? -13.414 -16.441 -30.963 1.00 22.88 316 ARG A CA 1
ATOM 650 C C . ARG A 1 109 ? -14.011 -16.520 -32.370 1.00 23.64 316 ARG A C 1
ATOM 651 O O . ARG A 1 109 ? -14.858 -17.390 -32.599 1.00 22.57 316 ARG A O 1
ATOM 659 N N . SER A 1 110 ? -13.570 -15.650 -33.283 1.00 22.22 317 SER A N 1
ATOM 660 C CA . SER A 1 110 ? -14.199 -15.477 -34.612 1.00 20.67 317 SER A CA 1
ATOM 661 C C . SER A 1 110 ? -13.463 -16.290 -35.671 1.00 22.33 317 SER A C 1
ATOM 662 O O . SER A 1 110 ? -13.953 -16.303 -36.821 1.00 23.47 317 SER A O 1
ATOM 665 N N . LEU A 1 111 ? -12.347 -16.952 -35.335 1.00 21.91 318 LEU A N 1
ATOM 666 C CA . LEU A 1 111 ? -11.434 -17.520 -36.352 1.00 23.08 318 LEU A CA 1
ATOM 667 C C . LEU A 1 111 ? -12.111 -18.661 -37.143 1.00 26.93 318 LEU A C 1
ATOM 668 O O . LEU A 1 111 ? -11.796 -18.814 -38.329 1.00 24.74 318 LEU A O 1
ATOM 673 N N . SER A 1 112 ? -13.032 -19.419 -36.554 1.00 26.35 319 SER A N 1
ATOM 674 C CA . SER A 1 112 ? -13.700 -20.514 -37.313 1.00 27.60 319 SER A CA 1
ATOM 675 C C . SER A 1 112 ? -14.980 -20.024 -38.018 1.00 32.36 319 SER A C 1
ATOM 676 O O . SER A 1 112 ? -15.655 -20.871 -38.661 1.00 31.66 319 SER A O 1
ATOM 679 N N . PHE A 1 113 ? -15.305 -18.726 -37.959 1.00 26.80 320 PHE A N 1
ATOM 680 C CA . PHE A 1 113 ? -16.510 -18.106 -38.570 1.00 27.05 320 PHE A CA 1
ATOM 681 C C . PHE A 1 113 ? -16.098 -17.367 -39.847 1.00 31.22 320 PHE A C 1
ATOM 682 O O . PHE A 1 113 ? -14.893 -17.159 -40.135 1.00 30.51 320 PHE A O 1
ATOM 690 N N . GLU A 1 114 ? -17.102 -16.992 -40.629 1.00 31.05 321 GLU A N 1
ATOM 691 C CA . GLU A 1 114 ? -16.917 -16.279 -41.905 1.00 33.35 321 GLU A CA 1
ATOM 692 C C . GLU A 1 114 ? -17.727 -14.993 -41.842 1.00 33.02 321 GLU A C 1
ATOM 693 O O . GLU A 1 114 ? -18.969 -15.059 -41.765 1.00 33.22 321 GLU A O 1
ATOM 699 N N . ASP A 1 115 ? -17.035 -13.859 -41.792 1.00 29.96 322 ASP A N 1
ATOM 700 C CA . ASP A 1 115 ? -17.658 -12.515 -41.880 1.00 28.61 322 ASP A CA 1
ATOM 701 C C . ASP A 1 115 ? -18.608 -12.314 -40.694 1.00 27.62 322 ASP A C 1
ATOM 702 O O . ASP A 1 115 ? -19.539 -11.479 -40.775 1.00 26.34 322 ASP A O 1
ATOM 707 N N . GLU A 1 116 ? -18.353 -12.995 -39.578 1.00 26.89 323 GLU A N 1
ATOM 708 C CA . GLU A 1 116 ? -19.108 -12.793 -38.323 1.00 28.77 323 GLU A CA 1
ATOM 709 C C . GLU A 1 116 ? -18.132 -12.594 -37.166 1.00 23.43 323 GLU A C 1
ATOM 710 O O . GLU A 1 116 ? -17.064 -13.173 -37.206 1.00 25.19 323 GLU A O 1
ATOM 716 N N . LEU A 1 117 ? -18.535 -11.778 -36.209 1.00 23.53 324 LEU A N 1
ATOM 717 C CA . LEU A 1 117 ? -17.736 -11.491 -34.988 1.00 21.85 324 LEU A CA 1
ATOM 718 C C . LEU A 1 117 ? -18.442 -12.098 -33.784 1.00 22.31 324 LEU A C 1
ATOM 719 O O . LEU A 1 117 ? -19.598 -11.673 -33.440 1.00 21.36 324 LEU A O 1
ATOM 724 N N . VAL A 1 118 ? -17.720 -12.994 -33.130 1.00 20.86 325 VAL A N 1
ATOM 725 C CA . VAL A 1 118 ? -18.192 -13.659 -31.888 1.00 20.59 325 VAL A CA 1
ATOM 726 C C . VAL A 1 118 ? -17.845 -12.799 -30.681 1.00 21.35 325 VAL A C 1
ATOM 727 O O . VAL A 1 118 ? -16.819 -13.064 -30.014 1.00 19.83 325 VAL A O 1
ATOM 731 N N . TYR A 1 119 ? -18.659 -11.785 -30.384 1.00 18.66 326 TYR A N 1
ATOM 732 C CA . TYR A 1 119 ? -18.532 -11.016 -29.129 1.00 20.77 326 TYR A CA 1
ATOM 733 C C . TYR A 1 119 ? -18.681 -11.974 -27.923 1.00 20.87 326 TYR A C 1
ATOM 734 O O . TYR A 1 119 ? -17.913 -11.913 -26.935 1.00 19.52 326 TYR A O 1
ATOM 743 N N . ALA A 1 120 ? -19.568 -12.935 -28.070 1.00 20.68 327 ALA A N 1
ATOM 744 C CA . ALA A 1 120 ? -19.918 -13.951 -27.054 1.00 22.23 327 ALA A CA 1
ATOM 745 C C . ALA A 1 120 ? -20.686 -15.062 -27.759 1.00 24.21 327 ALA A C 1
ATOM 746 O O . ALA A 1 120 ? -21.183 -14.845 -28.882 1.00 21.79 327 ALA A O 1
ATOM 748 N N . ASP A 1 121 ? -20.799 -16.229 -27.130 1.00 25.31 328 ASP A N 1
ATOM 749 C CA . ASP A 1 121 ? -21.426 -17.395 -27.785 1.00 28.25 328 ASP A CA 1
ATOM 750 C C . ASP A 1 121 ? -22.884 -17.049 -28.097 1.00 23.50 328 ASP A C 1
ATOM 751 O O . ASP A 1 121 ? -23.411 -17.604 -29.063 1.00 24.32 328 ASP A O 1
ATOM 756 N N . ASP A 1 122 ? -23.479 -16.155 -27.314 1.00 21.41 329 ASP A N 1
ATOM 757 C CA . ASP A 1 122 ? -24.885 -15.675 -27.461 1.00 25.06 329 ASP A CA 1
ATOM 758 C C . ASP A 1 122 ? -24.906 -14.284 -28.130 1.00 25.39 329 ASP A C 1
ATOM 759 O O . ASP A 1 122 ? -25.941 -13.619 -28.011 1.00 23.69 329 ASP A O 1
ATOM 764 N N . TYR A 1 123 ? -23.829 -13.837 -28.796 1.00 23.07 330 TYR A N 1
ATOM 765 C CA . TYR A 1 123 ? -23.814 -12.491 -29.426 1.00 21.62 330 TYR A CA 1
ATOM 766 C C . TYR A 1 123 ? -22.828 -12.462 -30.595 1.00 22.95 330 TYR A C 1
ATOM 767 O O . TYR A 1 123 ? -21.671 -12.051 -30.454 1.00 22.89 330 TYR A O 1
ATOM 776 N N . ILE A 1 124 ? -23.293 -12.967 -31.727 1.00 23.26 331 ILE A N 1
ATOM 777 C CA . ILE A 1 124 ? -22.487 -13.099 -32.965 1.00 23.85 331 ILE A CA 1
ATOM 778 C C . ILE A 1 124 ? -23.033 -12.078 -33.950 1.00 27.09 331 ILE A C 1
ATOM 779 O O . ILE A 1 124 ? -24.221 -12.197 -34.340 1.00 25.25 331 ILE A O 1
ATOM 784 N N . MET A 1 125 ? -22.228 -11.101 -34.353 1.00 23.66 332 MET A N 1
ATOM 785 C CA . MET A 1 125 ? -22.724 -10.023 -35.249 1.00 26.91 332 MET A CA 1
ATOM 786 C C . MET A 1 125 ? -22.279 -10.274 -36.680 1.00 28.51 332 MET A C 1
ATOM 787 O O . MET A 1 125 ? -21.091 -10.443 -36.887 1.00 24.46 332 MET A O 1
ATOM 792 N N . ASP A 1 126 ? -23.221 -10.283 -37.631 1.00 29.48 333 ASP A N 1
ATOM 793 C CA . ASP A 1 126 ? -22.908 -10.300 -39.080 1.00 31.57 333 ASP A CA 1
ATOM 794 C C . ASP A 1 126 ? -22.930 -8.846 -39.561 1.00 28.64 333 ASP A C 1
ATOM 795 O O . ASP A 1 126 ? -23.231 -7.956 -38.765 1.00 27.51 333 ASP A O 1
ATOM 800 N N . GLU A 1 127 ? -22.672 -8.637 -40.848 1.00 33.88 334 GLU A N 1
ATOM 801 C CA . GLU A 1 127 ? -22.617 -7.302 -41.492 1.00 35.47 334 GLU A CA 1
ATOM 802 C C . GLU A 1 127 ? -23.939 -6.553 -41.267 1.00 32.46 334 GLU A C 1
ATOM 803 O O . GLU A 1 127 ? -23.896 -5.364 -40.864 1.00 30.49 334 GLU A O 1
ATOM 809 N N . ASP A 1 128 ? -25.093 -7.189 -41.519 1.00 34.93 335 ASP A N 1
ATOM 810 C CA . ASP A 1 128 ? -26.425 -6.551 -41.300 1.00 35.14 335 ASP A CA 1
ATOM 811 C C . ASP A 1 128 ? -26.495 -5.996 -39.871 1.00 34.13 335 ASP A C 1
ATOM 812 O O . ASP A 1 128 ? -26.767 -4.779 -39.694 1.00 34.81 335 ASP A O 1
ATOM 817 N N . GLN A 1 129 ? -26.202 -6.831 -38.869 1.00 31.85 336 GLN A N 1
ATOM 818 C CA . GLN A 1 129 ? -26.253 -6.388 -37.458 1.00 30.54 336 GLN A CA 1
ATOM 819 C C . GLN A 1 129 ? -25.238 -5.274 -37.222 1.00 27.57 336 GLN A C 1
ATOM 820 O O . GLN A 1 129 ? -25.559 -4.357 -36.465 1.00 29.49 336 GLN A O 1
ATOM 826 N N . SER A 1 130 ? -24.010 -5.373 -37.749 1.00 28.66 337 SER A N 1
ATOM 827 C CA . SER A 1 130 ? -23.028 -4.267 -37.593 1.00 28.70 337 SER A CA 1
ATOM 828 C C . SER A 1 130 ? -23.615 -2.973 -38.179 1.00 27.77 337 SER A C 1
ATOM 829 O O . SER A 1 130 ? -23.528 -1.905 -37.539 1.00 28.46 337 SER A O 1
ATOM 832 N N . LYS A 1 131 ? -24.204 -3.063 -39.368 1.00 33.77 338 LYS A N 1
ATOM 833 C CA . LYS A 1 131 ? -24.883 -1.872 -39.977 1.00 37.49 338 LYS A CA 1
ATOM 834 C C . LYS A 1 131 ? -25.937 -1.327 -39.009 1.00 33.71 338 LYS A C 1
ATOM 835 O O . LYS A 1 131 ? -25.884 -0.121 -38.692 1.00 33.06 338 LYS A O 1
ATOM 841 N N . LEU A 1 132 ? -26.810 -2.200 -38.495 1.00 33.38 339 LEU A N 1
ATOM 842 C CA . LEU A 1 132 ? -27.906 -1.792 -37.575 1.00 35.63 339 LEU A CA 1
ATOM 843 C C . LEU A 1 132 ? -27.321 -1.109 -36.333 1.00 39.04 339 LEU A C 1
ATOM 844 O O . LEU A 1 132 ? -27.929 -0.128 -35.910 1.00 39.57 339 LEU A O 1
ATOM 849 N N . ALA A 1 133 ? -26.123 -1.496 -35.847 1.00 36.82 340 ALA A N 1
ATOM 850 C CA . ALA A 1 133 ? -25.515 -0.896 -34.627 1.00 32.36 340 ALA A CA 1
ATOM 851 C C . ALA A 1 133 ? -24.665 0.352 -34.940 1.00 30.79 340 ALA A C 1
ATOM 852 O O . ALA A 1 133 ? -24.184 0.972 -33.985 1.00 31.04 340 ALA A O 1
ATOM 854 N N . GLY A 1 134 ? -24.464 0.718 -36.212 1.00 31.87 341 GLY A N 1
ATOM 855 C CA . GLY A 1 134 ? -23.544 1.820 -36.588 1.00 29.40 341 GLY A CA 1
ATOM 856 C C . GLY A 1 134 ? -22.077 1.403 -36.447 1.00 29.16 341 GLY A C 1
ATOM 857 O O . GLY A 1 134 ? -21.234 2.278 -36.229 1.00 29.63 341 GLY A O 1
ATOM 858 N N . LEU A 1 135 ? -21.790 0.099 -36.549 1.00 28.05 342 LEU A N 1
ATOM 859 C CA . LEU A 1 135 ? -20.452 -0.468 -36.272 1.00 29.36 342 LEU A CA 1
ATOM 860 C C . LEU A 1 135 ? -19.851 -1.067 -37.547 1.00 28.31 342 LEU A C 1
ATOM 861 O O . LEU A 1 135 ? -18.874 -1.793 -37.421 1.00 27.73 342 LEU A O 1
ATOM 866 N N . LEU A 1 136 ? -20.376 -0.783 -38.749 1.00 29.31 343 LEU A N 1
ATOM 867 C CA . LEU A 1 136 ? -19.874 -1.469 -39.967 1.00 29.04 343 LEU A CA 1
ATOM 868 C C . LEU A 1 136 ? -18.375 -1.222 -40.134 1.00 27.16 343 LEU A C 1
ATOM 869 O O . LEU A 1 136 ? -17.656 -2.166 -40.462 1.00 25.60 343 LEU A O 1
ATOM 874 N N . ASP A 1 137 ? -17.931 0.024 -40.008 1.00 30.65 344 ASP A N 1
ATOM 875 C CA . ASP A 1 137 ? -16.514 0.388 -40.296 1.00 32.23 344 ASP A CA 1
ATOM 876 C C . ASP A 1 137 ? -15.610 -0.270 -39.237 1.00 26.81 344 ASP A C 1
ATOM 877 O O . ASP A 1 137 ? -14.577 -0.878 -39.626 1.00 24.88 344 ASP A O 1
ATOM 882 N N . LEU A 1 138 ? -15.971 -0.144 -37.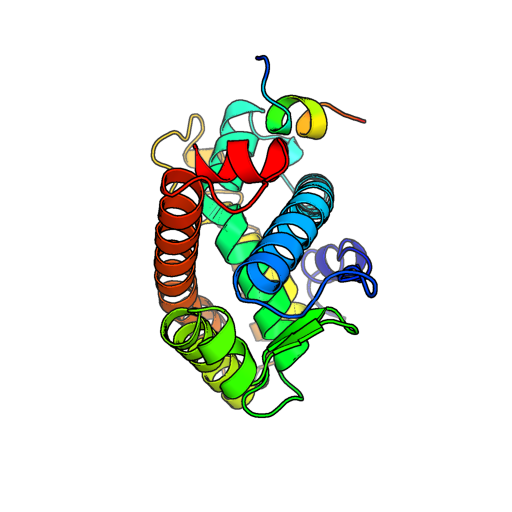958 1.00 27.14 345 LEU A N 1
ATOM 883 C CA . LEU A 1 138 ? -15.145 -0.728 -36.859 1.00 26.85 345 LEU A CA 1
ATOM 884 C C . LEU A 1 138 ? -15.083 -2.242 -37.052 1.00 24.98 345 LEU A C 1
ATOM 885 O O . LEU A 1 138 ? -13.970 -2.809 -36.992 1.00 24.03 345 LEU A O 1
ATOM 890 N N . ASN A 1 139 ? -16.224 -2.875 -37.307 1.00 23.82 346 ASN A N 1
ATOM 891 C CA . ASN A 1 139 ? -16.320 -4.349 -37.374 1.00 24.78 346 ASN A CA 1
ATOM 892 C C . ASN A 1 139 ? -15.599 -4.837 -38.634 1.00 23.05 346 ASN A C 1
ATOM 893 O O . ASN A 1 139 ? -15.068 -5.964 -38.629 1.00 21.64 346 ASN A O 1
ATOM 898 N N . ASN A 1 140 ? -15.570 -4.039 -39.707 1.00 24.02 347 ASN A N 1
ATOM 899 C CA . ASN A 1 140 ? -14.836 -4.460 -40.926 1.00 24.10 347 ASN A CA 1
ATOM 900 C C . ASN A 1 140 ? -13.329 -4.494 -40.591 1.00 20.30 347 ASN A C 1
ATOM 901 O O . ASN A 1 140 ? -12.643 -5.457 -41.014 1.00 21.67 347 ASN A O 1
ATOM 906 N N . ALA A 1 141 ? -12.850 -3.556 -39.787 1.00 20.82 348 ALA A N 1
ATOM 907 C CA . ALA A 1 141 ? -11.430 -3.513 -39.360 1.00 22.80 348 ALA A CA 1
ATOM 908 C C . ALA A 1 141 ? -11.134 -4.686 -38.422 1.00 21.53 348 ALA A C 1
ATOM 909 O O . ALA A 1 141 ? -10.082 -5.294 -38.545 1.00 21.25 348 ALA A O 1
ATOM 911 N N . ILE A 1 142 ? -12.055 -5.052 -37.529 1.00 20.58 349 ILE A N 1
ATOM 912 C CA . ILE A 1 142 ? -11.865 -6.250 -36.672 1.00 20.62 349 ILE A CA 1
ATOM 913 C C . ILE A 1 142 ? -11.818 -7.478 -37.581 1.00 21.51 349 ILE A C 1
ATOM 914 O O . ILE A 1 142 ? -10.948 -8.376 -37.408 1.00 19.96 349 ILE A O 1
ATOM 919 N N . LEU A 1 143 ? -12.662 -7.519 -38.611 1.00 21.53 350 LEU A N 1
ATOM 920 C CA . LEU A 1 143 ? -12.689 -8.680 -39.532 1.00 20.69 350 LEU A CA 1
ATOM 921 C C . LEU A 1 143 ? -11.385 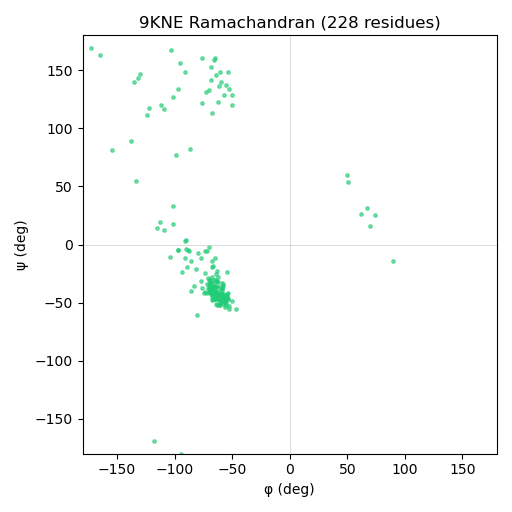-8.754 -40.347 1.00 20.16 350 LEU A C 1
ATOM 922 O O . LEU A 1 143 ? -10.969 -9.845 -40.720 1.00 18.40 350 LEU A O 1
ATOM 927 N N . GLN A 1 144 ? -10.749 -7.619 -40.585 1.00 21.39 351 GLN A N 1
ATOM 928 C CA . GLN A 1 144 ? -9.437 -7.564 -41.265 1.00 21.96 351 GLN A CA 1
ATOM 929 C C . GLN A 1 144 ? -8.399 -8.250 -40.365 1.00 21.16 351 GLN A C 1
ATOM 930 O O . GLN A 1 144 ? -7.593 -9.055 -40.881 1.00 21.08 351 GLN A O 1
ATOM 936 N N . LEU A 1 145 ? -8.443 -8.002 -39.045 1.00 20.17 352 LEU A N 1
ATOM 937 C CA . LEU A 1 145 ? -7.549 -8.726 -38.108 1.00 19.58 352 LEU A CA 1
ATOM 938 C C . LEU A 1 145 ? -7.840 -10.228 -38.167 1.00 19.68 352 LEU A C 1
ATOM 939 O O . LEU A 1 145 ? -6.900 -11.012 -38.168 1.00 18.16 352 LEU A O 1
ATOM 944 N N . VAL A 1 146 ? -9.126 -10.606 -38.179 1.00 18.55 353 VAL A N 1
ATOM 945 C CA . VAL A 1 146 ? -9.566 -12.020 -38.214 1.00 19.76 353 VAL A CA 1
ATOM 946 C C . VAL A 1 146 ? -8.980 -12.674 -39.458 1.00 19.79 353 VAL A C 1
ATOM 947 O O . VAL A 1 146 ? -8.394 -13.773 -39.335 1.00 19.72 353 VAL A O 1
ATOM 951 N N . LYS A 1 147 ? -9.106 -12.011 -40.610 1.00 21.83 354 LYS A N 1
ATOM 952 C CA . LYS A 1 147 ? -8.677 -12.549 -41.926 1.00 23.16 354 LYS A CA 1
ATOM 953 C C . LYS A 1 147 ? -7.171 -12.833 -41.876 1.00 21.85 354 LYS A C 1
ATOM 954 O O . LYS A 1 147 ? -6.768 -13.926 -42.291 1.00 20.72 354 LYS A O 1
ATOM 960 N N . LYS A 1 148 ? -6.382 -11.928 -41.309 1.00 20.73 355 LYS A N 1
ATOM 961 C CA . LYS A 1 148 ? -4.909 -12.111 -41.265 1.00 21.27 355 LYS A CA 1
ATOM 962 C C . LYS A 1 148 ? -4.568 -13.280 -40.352 1.00 19.48 355 LYS A C 1
ATOM 963 O O . LYS A 1 148 ? -3.765 -14.128 -40.727 1.00 20.33 355 LYS A O 1
ATOM 969 N N . TYR A 1 149 ? -5.192 -13.362 -39.179 1.00 19.52 356 TYR A N 1
ATOM 970 C CA . TYR A 1 149 ? -4.887 -14.469 -38.235 1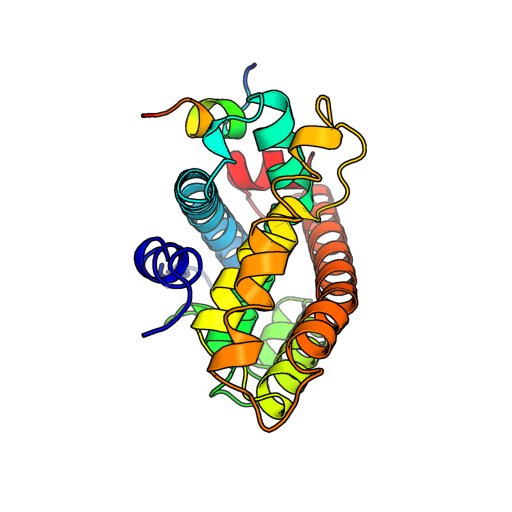.00 19.02 356 TYR A CA 1
ATOM 971 C C . TYR A 1 149 ? -5.392 -15.813 -38.783 1.00 19.07 356 TYR A C 1
ATOM 972 O O . TYR A 1 149 ? -4.758 -16.788 -38.513 1.00 17.60 356 TYR A O 1
ATOM 981 N N . LYS A 1 150 ? -6.509 -15.874 -39.514 1.00 19.53 357 LYS A N 1
ATOM 982 C CA . LYS A 1 150 ? -6.923 -17.127 -40.199 1.00 23.00 357 LYS A CA 1
ATOM 983 C C . LYS A 1 150 ? -5.854 -17.611 -41.178 1.00 23.13 357 LYS A C 1
ATOM 984 O O . LYS A 1 150 ? -5.475 -18.812 -41.138 1.00 25.51 357 LYS A O 1
ATOM 990 N N . SER A 1 151 ? -5.333 -16.715 -41.994 1.00 25.98 358 SER A N 1
ATOM 991 C CA . SER A 1 151 ? -4.328 -17.042 -43.020 1.00 27.56 358 SER A CA 1
ATOM 992 C C . SER A 1 151 ? -3.073 -17.527 -42.317 1.00 27.02 358 SER A C 1
ATOM 993 O O . SER A 1 151 ? -2.402 -18.386 -42.884 1.00 27.84 358 SER A O 1
ATOM 996 N N . MET A 1 152 ? -2.789 -17.046 -41.094 1.00 22.68 359 MET A N 1
ATOM 997 C CA . MET A 1 152 ? -1.563 -17.434 -40.367 1.00 21.82 359 MET A CA 1
ATOM 998 C C . MET A 1 152 ? -1.806 -18.681 -39.507 1.00 21.85 359 MET A C 1
ATOM 999 O O . MET A 1 152 ? -0.849 -19.158 -38.902 1.00 24.42 359 MET A O 1
ATOM 1004 N N . LYS A 1 153 ? -3.042 -19.186 -39.450 1.00 21.85 360 LYS A N 1
ATOM 1005 C CA . LYS A 1 153 ? -3.488 -20.296 -38.560 1.00 22.50 360 LYS A CA 1
ATOM 1006 C C . LYS A 1 153 ? -3.072 -20.011 -37.109 1.00 20.51 360 LYS A C 1
ATOM 1007 O O . LYS A 1 153 ? -2.349 -20.841 -36.474 1.00 20.72 360 LYS A O 1
ATOM 1013 N N . LEU A 1 154 ? -3.452 -18.835 -36.622 1.00 20.41 361 LEU A N 1
ATOM 1014 C CA . LEU A 1 154 ? -3.193 -18.423 -35.218 1.00 18.54 361 LEU A CA 1
ATOM 1015 C C . LEU A 1 154 ? -3.644 -19.526 -34.267 1.00 19.75 361 LEU A C 1
ATOM 1016 O O . LEU A 1 154 ? -4.844 -19.904 -34.320 1.00 19.81 361 LEU A O 1
ATOM 1021 N N . GLU A 1 155 ? -2.753 -19.935 -33.356 1.00 19.14 362 GLU A N 1
ATOM 1022 C CA . GLU A 1 155 ? -3.025 -20.947 -32.297 1.00 19.71 362 GLU A CA 1
ATOM 1023 C C . GLU A 1 155 ? -3.411 -20.257 -30.997 1.00 19.62 362 GLU A C 1
ATOM 1024 O O . GLU A 1 155 ? -3.020 -19.079 -30.787 1.00 18.44 362 GLU A O 1
ATOM 1030 N N . LYS A 1 156 ? -4.134 -20.943 -30.122 1.00 17.92 363 LYS A N 1
ATOM 1031 C CA . LYS A 1 156 ? -4.459 -20.377 -28.796 1.00 19.20 363 LYS A CA 1
ATOM 1032 C C . LYS A 1 156 ? -3.190 -19.922 -28.050 1.00 17.27 363 LYS A C 1
ATOM 1033 O O . LYS A 1 156 ? -3.278 -18.903 -27.383 1.00 16.53 363 LYS A O 1
ATOM 1039 N N . GLU A 1 157 ? -2.098 -20.693 -28.092 1.00 17.70 364 GLU A N 1
ATOM 1040 C CA . GLU A 1 157 ? -0.801 -20.370 -27.444 1.00 20.69 364 GLU A CA 1
ATOM 1041 C C . GLU A 1 157 ? -0.312 -18.985 -27.911 1.00 19.31 364 GLU A C 1
ATOM 1042 O O . GLU A 1 157 ? 0.173 -18.210 -27.098 1.00 18.94 364 GLU A O 1
ATOM 1048 N N . GLU A 1 158 ? -0.451 -18.713 -29.209 1.00 18.94 365 GLU A N 1
ATOM 1049 C CA . GLU A 1 158 ? 0.031 -17.456 -29.832 1.00 17.91 365 GLU A CA 1
ATOM 1050 C C . GLU A 1 158 ? -0.901 -16.327 -29.430 1.00 17.66 365 GLU A C 1
ATOM 1051 O O . GLU A 1 158 ? -0.434 -15.252 -29.136 1.00 17.00 365 GLU A O 1
ATOM 1057 N N . PHE A 1 159 ? -2.211 -16.591 -29.433 1.00 16.71 366 PHE A N 1
ATOM 1058 C CA . PHE A 1 159 ? -3.236 -15.647 -28.980 1.00 16.33 366 PHE A CA 1
ATOM 1059 C C . PHE A 1 159 ? -2.911 -15.142 -27.566 1.00 16.87 366 PHE A C 1
ATOM 1060 O O . PHE A 1 159 ? -2.894 -13.901 -27.313 1.00 14.55 366 PHE A O 1
ATOM 1068 N N . VAL A 1 160 ? -2.749 -16.069 -26.615 1.00 16.76 367 VAL A N 1
ATOM 1069 C CA . VAL A 1 160 ? -2.628 -15.624 -25.220 1.00 17.64 367 VAL A CA 1
ATOM 1070 C C . VAL A 1 160 ? -1.286 -14.888 -25.069 1.00 16.05 367 VAL A C 1
ATOM 1071 O O . VAL A 1 160 ? -1.216 -13.919 -24.275 1.00 16.37 367 VAL A O 1
ATOM 1075 N N . THR A 1 161 ? -0.259 -15.281 -25.805 1.00 16.56 368 THR A N 1
ATOM 1076 C CA . THR A 1 161 ? 1.064 -14.606 -25.686 1.00 16.41 368 THR A CA 1
ATOM 1077 C C . THR A 1 161 ? 0.951 -13.200 -26.291 1.00 16.73 368 THR A C 1
ATOM 1078 O O . THR A 1 161 ? 1.434 -12.239 -25.679 1.00 15.50 368 THR A O 1
ATOM 1082 N N . LEU A 1 162 ? 0.250 -13.063 -27.417 1.00 17.29 369 LEU A N 1
ATOM 1083 C CA . LEU A 1 162 ? 0.086 -11.714 -28.045 1.00 17.70 369 LEU A CA 1
ATOM 1084 C C . LEU A 1 162 ? -0.739 -10.802 -27.158 1.00 16.22 369 LEU A C 1
ATOM 1085 O O . LEU A 1 162 ? -0.439 -9.627 -27.117 1.00 15.74 369 LEU A O 1
ATOM 1090 N N . LYS A 1 163 ? -1.753 -11.320 -26.457 1.00 17.63 370 LYS A N 1
ATOM 1091 C CA . LYS A 1 163 ? -2.575 -10.508 -25.528 1.00 17.93 370 LYS A CA 1
ATOM 1092 C C . LYS A 1 163 ? -1.652 -9.928 -24.459 1.00 15.72 370 LYS A C 1
ATOM 1093 O O . LYS A 1 163 ? -1.710 -8.710 -24.159 1.00 16.03 370 LYS A O 1
ATOM 1099 N N . ALA A 1 164 ? -0.775 -10.761 -23.900 1.00 16.43 371 ALA A N 1
ATOM 1100 C CA . ALA A 1 164 ? 0.135 -10.315 -22.828 1.00 14.86 371 ALA A CA 1
ATOM 1101 C C . ALA A 1 164 ? 1.124 -9.306 -23.424 1.00 14.15 371 ALA A C 1
ATOM 1102 O O . ALA A 1 164 ? 1.417 -8.303 -22.784 1.00 13.78 371 ALA A O 1
ATOM 1104 N N . ILE A 1 165 ? 1.643 -9.567 -24.606 1.00 13.58 372 ILE A N 1
ATOM 1105 C CA . ILE A 1 165 ? 2.578 -8.605 -25.258 1.00 14.51 372 ILE A CA 1
ATOM 1106 C C . ILE A 1 165 ? 1.862 -7.284 -25.517 1.00 15.12 372 ILE A C 1
ATOM 1107 O O . ILE A 1 165 ? 2.448 -6.241 -25.266 1.00 15.74 372 ILE A O 1
ATOM 1112 N N . ALA A 1 166 ? 0.610 -7.323 -25.983 1.00 15.75 373 ALA A N 1
ATOM 1113 C CA . ALA A 1 166 ? -0.156 -6.094 -26.241 1.00 15.62 373 ALA A CA 1
ATOM 1114 C C . ALA A 1 166 ? -0.278 -5.260 -24.956 1.00 16.18 373 ALA A C 1
ATOM 1115 O O . ALA A 1 166 ? -0.133 -3.999 -25.014 1.00 15.53 373 ALA A O 1
ATOM 1117 N N . LEU A 1 167 ? -0.530 -5.917 -23.825 1.00 15.74 374 LEU A N 1
ATOM 1118 C CA . LEU A 1 167 ? -0.558 -5.233 -22.516 1.00 15.58 374 LEU A CA 1
ATOM 1119 C C . LEU A 1 167 ? 0.799 -4.597 -22.197 1.00 16.57 374 LEU A C 1
ATOM 1120 O O . LEU A 1 167 ? 0.820 -3.400 -21.904 1.00 17.29 374 LEU A O 1
ATOM 1125 N N . ALA A 1 168 ? 1.886 -5.362 -22.277 1.00 15.87 375 ALA A N 1
ATOM 1126 C CA . ALA A 1 168 ? 3.245 -4.880 -21.882 1.00 15.96 375 ALA A CA 1
ATOM 1127 C C . ALA A 1 168 ? 3.768 -3.813 -22.851 1.00 16.92 375 ALA A C 1
ATOM 1128 O O . ALA A 1 168 ? 4.451 -2.875 -22.438 1.00 17.53 375 ALA A O 1
ATOM 1130 N N . ASN A 1 169 ? 3.366 -3.885 -24.106 1.00 16.99 376 ASN A N 1
ATOM 1131 C CA . ASN A 1 169 ? 3.858 -2.979 -25.178 1.00 17.38 376 ASN A CA 1
ATOM 1132 C C . ASN A 1 169 ? 2.846 -1.881 -25.476 1.00 19.51 376 ASN A C 1
ATOM 1133 O O . ASN A 1 169 ? 2.752 -1.479 -26.632 1.00 18.23 376 ASN A O 1
ATOM 1138 N N . SER A 1 170 ? 2.088 -1.394 -24.491 1.00 19.11 377 SER A N 1
ATOM 1139 C CA . SER A 1 170 ? 0.894 -0.605 -24.817 1.00 19.14 377 SER A CA 1
ATOM 1140 C C . SER A 1 170 ? 1.262 0.866 -24.976 1.00 17.55 377 SER A C 1
ATOM 1141 O O . SER A 1 170 ? 0.399 1.556 -25.384 1.00 17.38 377 SER A O 1
ATOM 1144 N N . ASP A 1 171 ? 2.499 1.303 -24.718 1.00 19.00 378 ASP A N 1
ATOM 1145 C CA . ASP A 1 171 ? 3.007 2.662 -25.064 1.00 19.69 378 ASP A CA 1
ATOM 1146 C C . ASP A 1 171 ? 2.310 3.776 -24.256 1.00 20.24 378 ASP A C 1
ATOM 1147 O O . ASP A 1 171 ? 2.172 4.912 -24.755 1.00 20.75 378 ASP A O 1
ATOM 1152 N N . SER A 1 172 ? 1.914 3.479 -23.038 1.00 21.58 379 SER A N 1
ATOM 1153 C CA . SER A 1 172 ? 1.423 4.527 -22.112 1.00 22.74 379 SER A CA 1
ATOM 1154 C C . SER A 1 172 ? 2.456 5.661 -22.006 1.00 22.34 379 SER A C 1
ATOM 1155 O O . SER A 1 172 ? 3.658 5.343 -21.779 1.00 22.47 379 SER A O 1
ATOM 1158 N N . MET A 1 173 ? 1.996 6.910 -22.099 1.00 25.73 380 MET A N 1
ATOM 1159 C CA . MET A 1 173 ? 2.823 8.130 -21.849 1.00 32.87 380 MET A CA 1
ATOM 1160 C C . MET A 1 173 ? 3.235 8.240 -20.370 1.00 32.62 380 MET A C 1
ATOM 1161 O O . MET A 1 173 ? 4.053 9.088 -20.084 1.00 33.61 380 MET A O 1
ATOM 1166 N N . HIS A 1 174 ? 2.643 7.489 -19.435 1.00 30.51 381 HIS A N 1
ATOM 1167 C CA . HIS A 1 174 ? 2.698 7.822 -17.985 1.00 34.50 381 HIS A CA 1
ATOM 1168 C C . HIS A 1 174 ? 3.515 6.806 -17.176 1.00 34.85 381 HIS A C 1
ATOM 1169 O O . HIS A 1 174 ? 3.362 6.787 -15.929 1.00 34.27 381 HIS A O 1
ATOM 1176 N N . ILE A 1 175 ? 4.384 6.006 -17.801 1.00 29.16 382 ILE A N 1
ATOM 1177 C CA . ILE A 1 175 ? 5.108 4.920 -17.097 1.00 28.98 382 ILE A CA 1
ATOM 1178 C C . ILE A 1 175 ? 6.137 5.538 -16.156 1.00 32.77 382 ILE A C 1
ATOM 1179 O O . ILE A 1 175 ? 6.845 6.431 -16.607 1.00 39.20 382 ILE A O 1
ATOM 1184 N N . GLU A 1 176 ? 6.190 5.058 -14.913 1.00 34.63 383 GLU A N 1
ATOM 1185 C CA . GLU A 1 176 ? 7.187 5.409 -13.866 1.00 34.01 383 GLU A CA 1
ATOM 1186 C C . GLU A 1 176 ? 8.459 4.601 -14.117 1.00 34.27 383 GLU A C 1
ATOM 1187 O O . GLU A 1 176 ? 9.497 5.214 -14.286 1.00 37.79 383 GLU A O 1
ATOM 1193 N N . ASP A 1 177 ? 8.370 3.269 -14.075 1.00 28.84 384 ASP A N 1
ATOM 1194 C CA . ASP A 1 177 ? 9.535 2.372 -14.168 1.00 29.22 384 ASP A CA 1
ATOM 1195 C C . ASP A 1 177 ? 9.649 1.861 -15.625 1.00 30.74 384 ASP A C 1
ATOM 1196 O O . ASP A 1 177 ? 9.327 0.690 -15.916 1.00 28.23 384 ASP A O 1
ATOM 1201 N N . VAL A 1 178 ? 10.142 2.711 -16.507 1.00 28.93 385 VAL A N 1
ATOM 1202 C CA . VAL A 1 178 ? 10.370 2.372 -17.942 1.00 32.03 385 VAL A CA 1
ATOM 1203 C C . VAL A 1 178 ? 11.147 1.058 -18.068 1.00 32.14 385 VAL A C 1
ATOM 1204 O O . VAL A 1 178 ? 10.741 0.171 -18.865 1.00 26.87 385 VAL A O 1
ATOM 1208 N N . GLU A 1 179 ? 12.248 0.895 -17.333 1.00 33.53 386 GLU A N 1
ATOM 1209 C CA . GLU A 1 179 ? 13.118 -0.290 -17.469 1.00 33.63 386 GLU A CA 1
ATOM 1210 C C . GLU A 1 179 ? 12.353 -1.547 -17.034 1.00 30.02 386 GLU A C 1
ATOM 1211 O O . GLU A 1 179 ? 12.623 -2.661 -17.576 1.00 28.14 386 GLU A O 1
ATOM 1217 N N . ALA A 1 180 ? 11.493 -1.461 -16.016 1.00 28.03 387 ALA A N 1
ATOM 1218 C CA . ALA A 1 180 ? 10.755 -2.648 -15.537 1.00 24.88 387 ALA A CA 1
ATOM 1219 C C . ALA A 1 180 ? 9.724 -3.054 -16.604 1.00 21.73 387 ALA A C 1
ATOM 1220 O O . ALA A 1 180 ? 9.513 -4.253 -16.793 1.00 22.28 387 ALA A O 1
ATOM 1222 N N . VAL A 1 181 ? 9.117 -2.070 -17.234 1.00 23.62 388 VAL A N 1
ATOM 1223 C CA . VAL A 1 181 ? 8.097 -2.341 -18.287 1.00 21.30 388 VAL A CA 1
ATOM 1224 C C . VAL A 1 181 ? 8.837 -2.961 -19.491 1.00 23.82 388 VAL A C 1
ATOM 1225 O O . VAL A 1 181 ? 8.351 -3.978 -20.033 1.00 23.09 388 VAL A O 1
ATOM 1229 N N . GLN A 1 182 ? 10.011 -2.442 -19.859 1.00 23.24 389 GLN A N 1
ATOM 1230 C CA A GLN A 1 182 ? 10.861 -3.053 -20.922 0.50 23.80 389 GLN A CA 1
ATOM 1231 C CA B GLN A 1 182 ? 10.861 -3.046 -20.923 0.50 25.45 389 GLN A CA 1
ATOM 1232 C C . GLN A 1 182 ? 11.171 -4.511 -20.569 1.00 24.02 389 GLN A C 1
ATOM 1233 O O . GLN A 1 182 ? 11.125 -5.353 -21.472 1.00 25.33 389 GLN A O 1
ATOM 1244 N N . LYS A 1 183 ? 11.491 -4.815 -19.307 1.00 25.79 390 LYS A N 1
ATOM 1245 C CA . LYS A 1 183 ? 11.825 -6.209 -18.897 1.00 24.70 390 LYS A CA 1
ATOM 1246 C C . LYS A 1 183 ? 10.590 -7.112 -19.084 1.00 23.11 390 LYS A C 1
ATOM 1247 O O . LYS A 1 183 ? 10.754 -8.246 -19.539 1.00 22.31 390 LYS A O 1
ATOM 1253 N N . LEU A 1 184 ? 9.394 -6.634 -18.735 1.00 21.89 391 LEU A N 1
ATOM 1254 C CA . LEU A 1 184 ? 8.144 -7.388 -18.950 1.00 21.60 391 LEU A CA 1
ATOM 1255 C C . LEU A 1 184 ? 7.973 -7.683 -20.460 1.00 18.92 391 LEU A C 1
ATOM 1256 O O . LEU A 1 184 ? 7.674 -8.860 -20.794 1.00 19.17 391 LEU A O 1
ATOM 1261 N N . GLN A 1 185 ? 8.147 -6.676 -21.319 1.00 19.33 392 GLN A N 1
ATOM 1262 C CA . GLN A 1 185 ? 8.081 -6.846 -22.790 1.00 20.34 392 GLN A CA 1
ATOM 1263 C C . GLN A 1 185 ? 9.055 -7.962 -23.166 1.00 20.26 392 GLN A C 1
ATOM 1264 O O . GLN A 1 185 ? 8.683 -8.866 -23.928 1.00 18.99 392 GLN A O 1
ATOM 1270 N N . ASP A 1 186 ? 10.270 -7.898 -22.631 1.00 20.56 393 ASP A N 1
ATOM 1271 C CA A ASP A 1 186 ? 11.377 -8.795 -23.041 0.50 20.86 393 ASP A CA 1
ATOM 1272 C CA B ASP A 1 186 ? 11.354 -8.802 -23.063 0.50 20.90 393 ASP A CA 1
ATOM 1273 C C . ASP A 1 186 ? 11.010 -10.223 -22.643 1.00 20.65 393 ASP A C 1
ATOM 1274 O O . ASP A 1 186 ? 11.217 -11.103 -23.444 1.00 19.78 393 ASP A O 1
ATOM 1283 N N . VAL A 1 187 ? 10.462 -10.407 -21.441 1.00 19.86 394 VAL A N 1
ATOM 1284 C CA . VAL A 1 187 ? 10.132 -11.762 -20.935 1.00 21.33 394 VAL A CA 1
ATOM 1285 C C . VAL A 1 187 ? 9.083 -12.363 -21.869 1.00 18.18 394 VAL A C 1
ATOM 1286 O O . VAL A 1 187 ? 9.155 -13.560 -22.164 1.00 17.47 394 VAL A O 1
ATOM 1290 N N . LEU A 1 188 ? 8.085 -11.573 -22.257 1.00 19.93 395 LEU A N 1
ATOM 1291 C CA . LEU A 1 188 ? 6.939 -12.098 -23.049 1.00 17.64 395 LEU A CA 1
ATOM 1292 C C . LEU A 1 188 ? 7.357 -12.300 -24.509 1.00 18.71 395 LEU A C 1
ATOM 1293 O O . LEU A 1 188 ? 6.985 -13.334 -25.116 1.00 18.39 395 LEU A O 1
ATOM 1298 N N . HIS A 1 189 ? 8.179 -11.391 -25.013 1.00 17.25 396 HIS A N 1
ATOM 1299 C CA . HIS A 1 189 ? 8.739 -11.494 -26.387 1.00 17.48 396 HIS A CA 1
ATOM 1300 C C . HIS A 1 189 ? 9.579 -12.769 -26.458 1.00 16.15 396 HIS A C 1
ATOM 1301 O O . HIS A 1 189 ? 9.449 -13.569 -27.428 1.00 15.24 396 HIS A O 1
ATOM 1308 N N . GLU A 1 190 ? 10.419 -12.970 -25.433 1.00 16.61 397 GLU A N 1
ATOM 1309 C CA . GLU A 1 190 ? 11.227 -14.215 -25.345 1.00 19.10 397 GLU A CA 1
ATOM 1310 C C . GLU A 1 190 ? 10.346 -15.467 -25.372 1.00 17.83 397 GLU A C 1
ATOM 1311 O O . GLU A 1 190 ? 10.666 -16.452 -26.079 1.00 18.41 397 GLU A O 1
ATOM 1317 N N . ALA A 1 191 ? 9.240 -15.452 -24.644 1.00 18.42 398 ALA A N 1
ATOM 1318 C CA . ALA A 1 191 ? 8.334 -16.612 -24.610 1.00 19.88 398 ALA A CA 1
ATOM 1319 C C . ALA A 1 191 ? 7.758 -16.869 -25.999 1.00 17.31 398 ALA A C 1
ATOM 1320 O O . ALA A 1 191 ? 7.729 -18.007 -26.456 1.00 18.13 398 ALA A O 1
ATOM 1322 N N . LEU A 1 192 ? 7.336 -15.815 -26.704 1.00 16.71 399 LEU A N 1
ATOM 1323 C CA . LEU A 1 192 ? 6.820 -16.001 -28.066 1.00 16.41 399 LEU A CA 1
ATOM 1324 C C . LEU A 1 192 ? 7.929 -16.597 -28.947 1.00 17.29 399 LEU A C 1
ATOM 1325 O O . LEU A 1 192 ? 7.647 -17.532 -29.683 1.00 17.97 399 LEU A O 1
ATOM 1330 N N . GLN A 1 193 ? 9.141 -16.053 -28.878 1.00 19.59 400 GLN A N 1
ATOM 1331 C CA . GLN A 1 193 ? 10.231 -16.507 -29.776 1.00 20.36 400 GLN A CA 1
ATOM 1332 C C . GLN A 1 193 ? 10.554 -17.976 -29.481 1.00 21.03 400 GLN A C 1
ATOM 1333 O O . GLN A 1 193 ? 10.751 -18.786 -30.427 1.00 20.29 400 GLN A O 1
ATOM 1339 N N . ASP A 1 194 ? 10.591 -18.326 -28.196 1.00 23.51 401 ASP A N 1
ATOM 1340 C CA A ASP A 1 194 ? 10.901 -19.713 -27.744 0.50 21.98 401 ASP A CA 1
ATOM 1341 C CA B ASP A 1 194 ? 10.872 -19.714 -27.738 0.50 22.85 401 ASP A CA 1
ATOM 1342 C C . ASP A 1 194 ? 9.788 -20.639 -28.237 1.00 21.21 401 ASP A C 1
ATOM 1343 O O . ASP A 1 194 ? 10.110 -21.720 -28.761 1.00 21.64 401 ASP A O 1
ATOM 1352 N N . TYR A 1 195 ? 8.526 -20.230 -28.052 1.00 21.22 402 TYR A N 1
ATOM 1353 C CA . TYR A 1 195 ? 7.385 -21.016 -28.545 1.00 19.41 402 TYR A CA 1
ATOM 1354 C C . TYR A 1 195 ? 7.538 -21.276 -30.039 1.00 19.89 402 TYR A C 1
ATOM 1355 O O . TYR A 1 195 ? 7.427 -22.411 -30.498 1.00 20.16 402 TYR A O 1
ATOM 1364 N N . GLU A 1 196 ? 7.758 -20.211 -30.824 1.00 18.50 403 GLU A N 1
ATOM 1365 C CA . GLU A 1 196 ? 7.842 -20.331 -32.298 1.00 18.45 403 GLU A CA 1
ATOM 1366 C C . GLU A 1 196 ? 9.071 -21.152 -32.713 1.00 19.97 403 GLU A C 1
ATOM 1367 O O . GLU A 1 196 ? 8.975 -21.882 -33.705 1.00 21.67 403 GLU A O 1
ATOM 1373 N N . ALA A 1 197 ? 10.178 -21.040 -31.999 1.00 23.44 404 ALA A N 1
ATOM 1374 C CA . ALA A 1 197 ? 11.414 -21.757 -32.393 1.00 26.81 404 ALA A CA 1
ATOM 1375 C C . ALA A 1 197 ? 11.178 -23.271 -32.251 1.00 29.05 404 ALA A C 1
ATOM 1376 O O . ALA A 1 197 ? 11.675 -24.050 -33.091 1.00 26.88 404 ALA A O 1
ATOM 1378 N N . GLY A 1 198 ? 10.402 -23.681 -31.244 1.00 27.80 405 GLY A N 1
ATOM 1379 C CA . GLY A 1 198 ? 10.121 -25.092 -30.934 1.00 28.42 405 GLY A CA 1
ATOM 1380 C C . GLY A 1 198 ? 8.963 -25.614 -31.736 1.00 31.76 405 GLY A C 1
ATOM 1381 O O . GLY A 1 198 ? 9.066 -26.719 -32.232 1.00 33.29 405 GLY A O 1
ATOM 1382 N N . GLN A 1 199 ? 7.902 -24.829 -31.922 1.00 31.45 406 GLN A N 1
ATOM 1383 C CA . GLN A 1 199 ? 6.651 -25.338 -32.537 1.00 30.87 406 GLN A CA 1
ATOM 1384 C C . GLN A 1 199 ? 6.629 -25.109 -34.031 1.00 27.15 406 GLN A C 1
ATOM 1385 O O . GLN A 1 199 ? 5.850 -25.795 -34.667 1.00 25.87 406 GLN A O 1
ATOM 1391 N N . HIS A 1 200 ? 7.384 -24.142 -34.563 1.00 23.04 407 HIS A N 1
ATOM 1392 C CA . HIS A 1 200 ? 7.219 -23.696 -35.972 1.00 22.26 407 HIS A CA 1
ATOM 1393 C C . HIS A 1 200 ? 8.570 -23.588 -36.684 1.00 26.75 407 HIS A C 1
ATOM 1394 O O . HIS A 1 200 ? 8.874 -22.514 -37.254 1.00 23.61 407 HIS A O 1
ATOM 1401 N N . MET A 1 201 ? 9.339 -24.681 -36.674 1.00 28.25 408 MET A N 1
ATOM 1402 C CA . MET A 1 201 ? 10.691 -24.714 -37.288 1.00 32.04 408 MET A CA 1
ATOM 1403 C C . MET A 1 201 ? 10.578 -24.476 -38.793 1.00 27.42 408 MET A C 1
ATOM 1404 O O . MET A 1 201 ? 11.554 -24.051 -39.366 1.00 30.94 408 MET A O 1
ATOM 1409 N N . GLU A 1 202 ? 9.434 -24.735 -39.414 1.00 24.68 409 GLU A N 1
ATOM 1410 C CA . GLU A 1 202 ? 9.251 -24.530 -40.863 1.00 25.94 409 GLU A CA 1
ATOM 1411 C C . GLU A 1 202 ? 9.310 -23.021 -41.194 1.00 26.84 409 GLU A C 1
ATOM 1412 O O . GLU A 1 202 ? 9.428 -22.702 -42.382 1.00 26.30 409 GLU A O 1
ATOM 1418 N N . ASP A 1 203 ? 9.109 -22.120 -40.225 1.00 23.11 410 ASP A N 1
ATOM 1419 C CA . ASP A 1 203 ? 9.036 -20.668 -40.515 1.00 22.51 410 ASP A CA 1
ATOM 1420 C C . ASP A 1 203 ? 9.810 -19.955 -39.420 1.00 21.99 410 ASP A C 1
ATOM 1421 O O . ASP A 1 203 ? 9.248 -19.633 -38.370 1.00 20.28 410 ASP A O 1
ATOM 1426 N N . PRO A 1 204 ? 11.134 -19.750 -39.582 1.00 23.37 411 PRO A N 1
ATOM 1427 C CA . PRO A 1 204 ? 11.940 -19.167 -38.525 1.00 25.23 411 PRO A CA 1
ATOM 1428 C C . PRO A 1 204 ? 11.614 -17.677 -38.305 1.00 23.29 411 PRO A C 1
ATOM 1429 O O . PRO A 1 204 ? 12.155 -17.153 -37.356 1.00 28.74 411 PRO A O 1
ATOM 1433 N N . ARG A 1 205 ? 10.705 -17.084 -39.087 1.00 21.00 412 ARG A N 1
ATOM 1434 C CA . ARG A 1 205 ? 10.280 -15.667 -38.925 1.00 22.43 412 ARG A CA 1
ATOM 1435 C C . ARG A 1 205 ? 8.845 -15.584 -38.376 1.00 21.74 412 ARG A C 1
ATOM 1436 O O . ARG A 1 205 ? 8.233 -14.506 -38.395 1.00 20.05 412 ARG A O 1
ATOM 1444 N N . ARG A 1 206 ? 8.294 -16.700 -37.894 1.00 19.74 413 ARG A N 1
ATOM 1445 C CA . ARG A 1 206 ? 6.871 -16.686 -37.462 1.00 17.59 413 ARG A CA 1
ATOM 1446 C C . ARG A 1 206 ? 6.683 -15.713 -36.288 1.00 15.59 413 ARG A C 1
ATOM 1447 O O . ARG A 1 206 ? 5.618 -15.016 -36.259 1.00 16.44 413 ARG A O 1
ATOM 1455 N N . ALA A 1 207 ? 7.589 -15.668 -35.318 1.00 15.04 414 ALA A N 1
ATOM 1456 C CA . ALA A 1 207 ? 7.449 -14.775 -34.137 1.00 15.01 414 ALA A CA 1
ATOM 1457 C C . ALA A 1 207 ? 7.313 -13.325 -34.629 1.00 16.30 414 ALA A C 1
ATOM 1458 O O . ALA A 1 207 ? 6.403 -12.597 -34.205 1.00 16.26 414 ALA A O 1
ATOM 1460 N N . GLY A 1 208 ? 8.205 -12.924 -35.526 1.00 16.47 415 GLY A N 1
ATOM 1461 C CA . GLY A 1 208 ? 8.181 -11.567 -36.111 1.00 15.85 415 GLY A CA 1
ATOM 1462 C C . GLY A 1 208 ? 6.904 -11.276 -36.871 1.00 15.75 415 GLY A C 1
ATOM 1463 O O . GLY A 1 208 ? 6.406 -10.160 -36.782 1.00 14.94 415 GLY A O 1
ATOM 1464 N N . LYS A 1 209 ? 6.383 -12.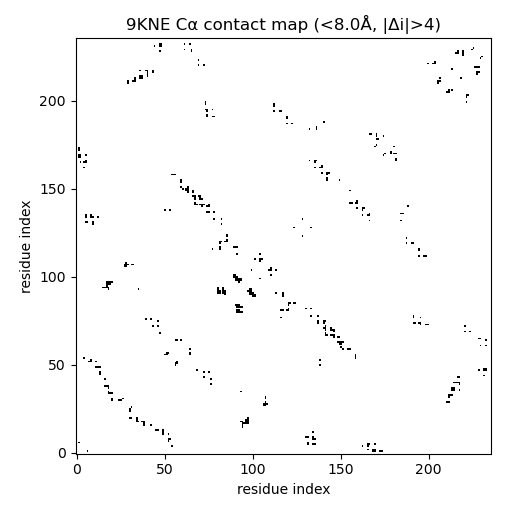244 -37.617 1.00 15.45 416 LYS A N 1
ATOM 1465 C CA . LYS A 1 209 ? 5.118 -12.121 -38.339 1.00 15.23 416 LYS A CA 1
ATOM 1466 C C . LYS A 1 209 ? 4.005 -11.883 -37.325 1.00 15.12 416 LYS A C 1
ATOM 1467 O O . LYS A 1 209 ? 3.145 -11.019 -37.583 1.00 14.95 416 LYS A O 1
ATOM 1473 N N . MET A 1 210 ? 4.023 -12.598 -36.211 1.00 14.73 417 MET A N 1
ATOM 1474 C CA . MET A 1 210 ? 3.032 -12.375 -35.139 1.00 16.07 417 MET A CA 1
ATOM 1475 C C . MET A 1 210 ? 3.192 -10.943 -34.590 1.00 15.39 417 MET A C 1
ATOM 1476 O O . MET A 1 210 ? 2.170 -10.246 -34.449 1.00 15.48 417 MET A O 1
ATOM 1481 N N . LEU A 1 211 ? 4.412 -10.462 -34.362 1.00 14.27 418 LEU A N 1
ATOM 1482 C CA . LEU A 1 211 ? 4.602 -9.092 -33.815 1.00 14.21 418 LEU A CA 1
ATOM 1483 C C . LEU A 1 211 ? 4.090 -8.088 -34.865 1.00 13.61 418 LEU A C 1
ATOM 1484 O O . LEU A 1 211 ? 3.555 -7.026 -34.485 1.00 13.86 418 LEU A O 1
ATOM 1489 N N . MET A 1 212 ? 4.219 -8.408 -36.154 1.00 14.10 419 MET A N 1
ATOM 1490 C CA . MET A 1 212 ? 3.796 -7.504 -37.266 1.00 15.53 419 MET A CA 1
ATOM 1491 C C . MET A 1 212 ? 2.279 -7.405 -37.377 1.00 16.05 419 MET A C 1
ATOM 1492 O O . MET A 1 212 ? 1.835 -6.503 -38.078 1.00 15.80 419 MET A O 1
ATOM 1497 N N . THR A 1 213 ? 1.508 -8.176 -36.596 1.00 13.93 420 THR A N 1
ATOM 1498 C CA . THR A 1 213 ? 0.037 -8.016 -36.530 1.00 15.00 420 THR A CA 1
ATOM 1499 C C . THR A 1 213 ? -0.352 -6.945 -35.502 1.00 15.01 420 THR A C 1
ATOM 1500 O O . THR A 1 213 ? -1.511 -6.501 -35.518 1.00 14.66 420 THR A O 1
ATOM 1504 N N . LEU A 1 214 ? 0.555 -6.519 -34.641 1.00 13.85 421 LEU A N 1
ATOM 1505 C CA . LEU A 1 214 ? 0.182 -5.617 -33.528 1.00 14.73 421 LEU A CA 1
ATOM 1506 C C . LEU A 1 214 ? -0.201 -4.225 -34.045 1.00 14.50 421 LEU A C 1
ATOM 1507 O O . LEU A 1 214 ? -1.073 -3.570 -33.472 1.00 15.24 421 LEU A O 1
ATOM 1512 N N . PRO A 1 215 ? 0.441 -3.668 -35.082 1.00 14.43 422 PRO A N 1
ATOM 1513 C CA . PRO A 1 215 ? -0.001 -2.350 -35.564 1.00 14.16 422 PRO A CA 1
ATOM 1514 C C . PRO A 1 215 ? -1.487 -2.305 -35.943 1.00 14.23 422 PRO A C 1
ATOM 1515 O O . PRO A 1 215 ? -2.198 -1.320 -35.597 1.00 14.14 422 PRO A O 1
ATOM 1519 N N . LEU A 1 216 ? -1.993 -3.314 -36.660 1.00 14.39 423 LEU A N 1
ATOM 1520 C CA . LEU A 1 216 ? -3.439 -3.310 -37.000 1.00 16.08 423 LEU A CA 1
ATOM 1521 C C . LEU A 1 216 ? -4.284 -3.418 -35.729 1.00 16.69 423 LEU A C 1
ATOM 1522 O O . LEU A 1 216 ? -5.376 -2.804 -35.648 1.00 15.67 423 LEU A O 1
ATOM 1527 N N . LEU A 1 217 ? -3.842 -4.186 -34.741 1.00 16.58 424 LEU A N 1
ATOM 1528 C CA . LEU A 1 217 ? -4.609 -4.259 -33.470 1.00 16.38 424 LEU A CA 1
ATOM 1529 C C . LEU A 1 217 ? -4.639 -2.868 -32.815 1.00 17.09 424 LEU A C 1
ATOM 1530 O O . LEU A 1 217 ? -5.696 -2.459 -32.282 1.00 16.73 424 LEU A O 1
ATOM 1535 N N . ARG A 1 218 ? -3.511 -2.189 -32.763 1.00 16.19 425 ARG A N 1
ATOM 1536 C CA . ARG A 1 218 ? -3.410 -0.828 -32.178 1.00 16.81 425 ARG A CA 1
ATOM 1537 C C . ARG A 1 218 ? -4.362 0.090 -32.956 1.00 18.29 425 ARG A C 1
ATOM 1538 O O . ARG A 1 218 ? -5.117 0.857 -32.309 1.00 18.63 425 ARG A O 1
ATOM 1546 N N . GLN A 1 219 ? -4.309 0.050 -34.288 1.00 17.55 426 GLN A N 1
ATOM 1547 C CA . GLN A 1 219 ? -5.134 0.951 -35.136 1.00 18.99 426 GLN A CA 1
ATOM 1548 C C . GLN A 1 219 ? -6.635 0.693 -34.869 1.00 19.33 426 GLN A C 1
ATOM 1549 O O . GLN A 1 219 ? -7.413 1.635 -34.746 1.00 19.64 426 GLN A O 1
ATOM 1555 N N . THR A 1 220 ? -7.018 -0.574 -34.798 1.00 19.72 427 THR A N 1
ATOM 1556 C CA . THR A 1 220 ? -8.443 -0.974 -34.643 1.00 21.33 427 THR A CA 1
ATOM 1557 C C . THR A 1 220 ? -8.892 -0.563 -33.238 1.00 22.10 427 THR A C 1
ATOM 1558 O O . THR A 1 220 ? -10.042 -0.067 -33.079 1.00 22.25 427 THR A O 1
ATOM 1562 N N . SER A 1 221 ? -8.047 -0.748 -32.233 1.00 19.10 428 SER A N 1
ATOM 1563 C CA . SER A 1 221 ? -8.326 -0.321 -30.841 1.00 19.76 428 SER A CA 1
ATOM 1564 C C . SER A 1 221 ? -8.568 1.184 -30.770 1.00 23.10 428 SER A C 1
ATOM 1565 O O . SER A 1 221 ? -9.513 1.623 -30.079 1.00 21.80 428 SER A O 1
ATOM 1568 N N . THR A 1 222 ? -7.729 1.979 -31.404 1.00 20.63 429 THR A N 1
ATOM 1569 C CA . THR A 1 222 ? -7.889 3.447 -31.385 1.00 25.11 429 THR A CA 1
ATOM 1570 C C . THR A 1 222 ? -9.249 3.821 -31.972 1.00 24.83 429 THR A C 1
ATOM 1571 O O . THR A 1 222 ? -9.911 4.681 -31.360 1.00 26.57 429 THR A O 1
ATOM 1575 N N . LYS A 1 223 ? -9.638 3.173 -33.062 1.00 23.17 430 LYS A N 1
ATOM 1576 C CA . LYS A 1 223 ? -10.920 3.399 -33.780 1.00 27.85 430 LYS A CA 1
ATOM 1577 C C . LYS A 1 223 ? -12.075 3.069 -32.818 1.00 26.45 430 LYS A C 1
ATOM 1578 O O . LYS A 1 223 ? -12.959 3.912 -32.653 1.00 25.20 430 LYS A O 1
ATOM 1584 N N . ALA A 1 224 ? -12.001 1.926 -32.132 1.00 22.24 431 ALA A N 1
ATOM 1585 C CA . ALA A 1 224 ? -13.034 1.445 -31.178 1.00 22.54 431 ALA A CA 1
ATOM 1586 C C . ALA A 1 224 ? -13.213 2.442 -30.026 1.00 24.26 431 ALA A C 1
ATOM 1587 O O . ALA A 1 224 ? -14.387 2.830 -29.728 1.00 23.70 431 ALA A O 1
ATOM 1589 N N . VAL A 1 225 ? -12.118 2.858 -29.386 1.00 23.10 432 VAL A N 1
ATOM 1590 C CA . VAL A 1 225 ? -12.128 3.810 -28.242 1.00 23.81 432 VAL A CA 1
ATOM 1591 C C . VAL A 1 225 ? -12.722 5.147 -28.713 1.00 24.26 432 VAL A C 1
ATOM 1592 O O . VAL A 1 225 ? -13.569 5.678 -27.986 1.00 26.49 432 VAL A O 1
ATOM 1596 N N . GLN A 1 226 ? -12.316 5.663 -29.871 1.00 27.09 433 GLN A N 1
ATOM 1597 C CA . GLN A 1 226 ? -12.848 6.963 -30.373 1.00 31.33 433 GLN A CA 1
ATOM 1598 C C . GLN A 1 226 ? -14.355 6.813 -30.550 1.00 30.19 433 GLN A C 1
ATOM 1599 O O . GLN A 1 226 ? -15.098 7.730 -30.170 1.00 33.79 433 GLN A O 1
ATOM 1605 N N . HIS A 1 227 ? -14.777 5.703 -31.141 1.00 28.04 434 HIS A N 1
ATOM 1606 C CA . HIS A 1 227 ? -16.190 5.447 -31.482 1.00 30.94 434 HIS A CA 1
ATOM 1607 C C . HIS A 1 227 ? -17.006 5.394 -30.176 1.00 31.20 434 HIS A C 1
ATOM 1608 O O . HIS A 1 227 ? -17.963 6.164 -30.050 1.00 30.94 434 HIS A O 1
ATOM 1615 N N . PHE A 1 228 ? -16.597 4.598 -29.193 1.00 27.72 435 PHE A N 1
ATOM 1616 C CA . PHE A 1 228 ? -17.348 4.461 -27.918 1.00 28.67 435 PHE A CA 1
ATOM 1617 C C . PHE A 1 228 ? -17.229 5.739 -27.094 1.00 32.84 435 PHE A C 1
ATOM 1618 O O . PHE A 1 228 ? -18.201 6.037 -26.392 1.00 28.12 435 PHE A O 1
ATOM 1626 N N . TYR A 1 229 ? -16.141 6.508 -27.207 1.00 30.63 436 TYR A N 1
ATOM 1627 C CA . TYR A 1 229 ? -16.026 7.824 -26.513 1.00 32.51 436 TYR A CA 1
ATOM 1628 C C . TYR A 1 229 ? -17.121 8.774 -27.042 1.00 29.41 436 TYR A C 1
ATOM 1629 O O . TYR A 1 229 ? -17.781 9.439 -26.230 1.00 32.91 436 TYR A O 1
ATOM 1638 N N . ASN A 1 230 ? -17.334 8.781 -28.356 1.00 29.27 437 ASN A N 1
ATOM 1639 C CA . ASN A 1 230 ? -18.358 9.625 -29.027 1.00 31.22 437 ASN A CA 1
ATOM 1640 C C . ASN A 1 230 ? -19.760 9.194 -28.587 1.00 37.04 437 ASN A C 1
ATOM 1641 O O . ASN A 1 230 ? -20.605 10.063 -28.415 1.00 39.18 437 ASN A O 1
ATOM 1646 N N . ILE A 1 231 ? -19.993 7.884 -28.468 1.00 36.48 438 ILE A N 1
ATOM 1647 C CA . ILE A 1 231 ? -21.281 7.335 -27.965 1.00 33.69 438 ILE A CA 1
ATOM 1648 C C . ILE A 1 231 ? -21.474 7.780 -26.518 1.00 34.21 438 ILE A C 1
ATOM 1649 O O . ILE A 1 231 ? -22.596 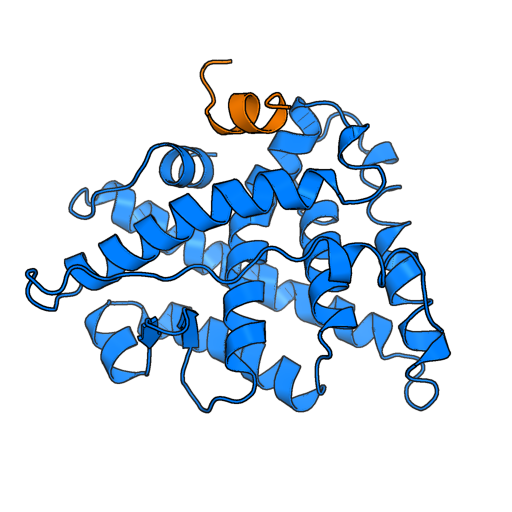8.218 -26.192 1.00 36.00 438 ILE A O 1
ATOM 1654 N N . LYS A 1 232 ? -20.422 7.746 -25.701 1.00 31.23 439 LYS A N 1
ATOM 1655 C CA . LYS A 1 232 ? -20.449 8.308 -24.334 1.00 35.07 439 LYS A CA 1
ATOM 1656 C C . LYS A 1 232 ? -20.908 9.779 -24.382 1.00 40.16 439 LYS A C 1
ATOM 1657 O O . LYS A 1 232 ? -21.753 10.138 -23.554 1.00 38.78 439 LYS A O 1
ATOM 1663 N N . LEU A 1 233 ? -20.378 10.590 -25.306 1.00 40.50 440 LEU A N 1
ATOM 1664 C CA . LEU A 1 233 ? -20.690 12.044 -25.417 1.00 42.08 440 LEU A CA 1
ATOM 1665 C C . LEU A 1 233 ? -22.171 12.245 -25.754 1.00 41.93 440 LEU A C 1
ATOM 1666 O O . LEU A 1 233 ? -22.794 13.034 -25.037 1.00 44.05 440 LEU A O 1
ATOM 1671 N N . GLU A 1 234 ? -22.692 11.578 -26.788 1.00 44.30 441 GLU 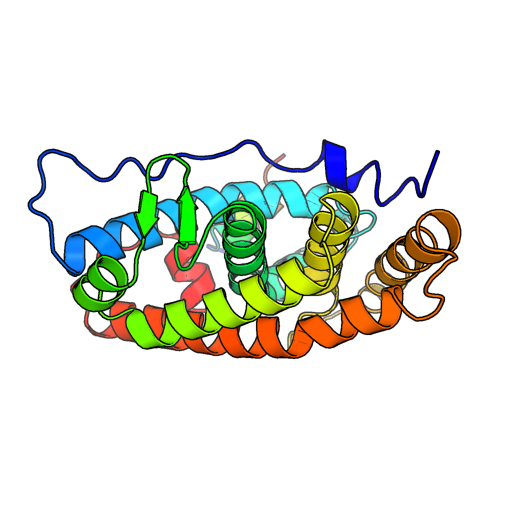A N 1
ATOM 1672 C CA . GLU A 1 234 ? -24.121 11.634 -27.206 1.00 50.38 441 GLU A CA 1
ATOM 1673 C C . GLU A 1 234 ? -25.085 11.286 -26.054 1.00 50.57 441 GLU A C 1
ATOM 1674 O O . GLU A 1 234 ? -26.259 11.655 -26.175 1.00 55.71 441 GLU A O 1
ATOM 1680 N N . GLY A 1 235 ? -24.647 10.544 -25.033 1.00 43.31 442 GLY A N 1
ATOM 1681 C CA . GLY A 1 235 ? -25.388 10.293 -23.782 1.00 43.97 442 GLY A CA 1
ATOM 1682 C C . GLY A 1 235 ? -26.627 9.402 -23.918 1.00 42.84 442 GLY A C 1
ATOM 1683 O O . GLY A 1 235 ? -27.392 9.370 -22.943 1.00 43.93 442 GLY A O 1
ATOM 1684 N N . LYS A 1 236 ? -26.821 8.653 -25.011 1.00 41.67 443 LYS A N 1
ATOM 1685 C CA . LYS A 1 236 ? -28.039 7.815 -25.230 1.00 42.55 443 LYS A CA 1
ATOM 1686 C C . LYS A 1 236 ? -27.822 6.348 -24.848 1.00 43.80 443 LYS A C 1
ATOM 1687 O O . LYS A 1 236 ? -28.775 5.533 -24.975 1.00 42.35 443 LYS A O 1
ATOM 1693 N N . VAL A 1 237 ? -26.603 5.975 -24.473 1.00 38.61 444 VAL A N 1
ATOM 1694 C CA . VAL A 1 237 ? -26.278 4.554 -24.172 1.00 34.64 444 VAL A CA 1
ATOM 1695 C C . VAL A 1 237 ? -25.756 4.526 -22.750 1.00 36.10 444 VAL A C 1
ATOM 1696 O O . VAL A 1 237 ? -24.743 5.150 -22.468 1.00 36.57 444 VAL A O 1
ATOM 1700 N N . PRO A 1 238 ? -26.439 3.833 -21.811 1.00 36.82 445 PRO A N 1
ATOM 1701 C CA . PRO A 1 238 ? -25.972 3.752 -20.434 1.00 38.41 445 PRO A CA 1
ATOM 1702 C C . PRO A 1 238 ? -24.688 2.914 -20.372 1.00 36.76 445 PRO A C 1
ATOM 1703 O O . PRO A 1 238 ? -24.583 1.970 -21.138 1.00 36.94 445 PRO A O 1
ATOM 1707 N N . MET A 1 239 ? -23.730 3.318 -19.535 1.00 32.99 446 MET A N 1
ATOM 1708 C CA . MET A 1 239 ? -22.431 2.615 -19.382 1.00 33.45 446 MET A CA 1
ATOM 1709 C C . MET A 1 239 ? -22.115 2.511 -17.893 1.00 35.02 446 MET A C 1
ATOM 1710 O O . MET A 1 239 ? -22.393 3.485 -17.166 1.00 35.59 446 MET A O 1
ATOM 1715 N N . HIS A 1 240 ? -21.589 1.364 -17.474 1.00 32.15 447 HIS A N 1
ATOM 1716 C CA . HIS A 1 240 ? -21.159 1.081 -16.091 1.00 35.24 447 HIS A CA 1
ATOM 1717 C C . HIS A 1 240 ? -19.815 1.758 -15.772 1.00 37.37 447 HIS A C 1
ATOM 1718 O O . HIS A 1 240 ? -19.055 2.136 -16.710 1.00 36.45 447 HIS A O 1
ATOM 1725 N N . LYS A 1 241 ? -19.556 1.908 -14.473 1.00 38.56 448 LYS A N 1
ATOM 1726 C CA . LYS A 1 241 ? -18.424 2.647 -13.852 1.00 41.80 448 LYS A CA 1
ATOM 1727 C C . LYS A 1 241 ? -17.073 2.291 -14.520 1.00 34.66 448 LYS A C 1
ATOM 1728 O O . LYS A 1 241 ? -16.335 3.230 -14.893 1.00 34.48 448 LYS A O 1
ATOM 1734 N N . LEU A 1 242 ? -16.723 1.006 -14.557 1.00 31.73 449 LEU A N 1
ATOM 1735 C CA . LEU A 1 242 ? -15.373 0.535 -14.967 1.00 31.14 449 LEU A CA 1
ATOM 1736 C C . LEU A 1 242 ? -15.165 0.837 -16.454 1.00 29.82 449 LEU A C 1
ATOM 1737 O O . LEU A 1 242 ? -14.150 1.427 -16.795 1.00 28.82 449 LEU A O 1
ATOM 1742 N N . PHE A 1 243 ? -16.125 0.520 -17.318 1.00 31.95 450 PHE A N 1
ATOM 1743 C CA . PHE A 1 243 ? -16.030 0.822 -18.766 1.00 29.80 450 PHE A CA 1
ATOM 1744 C C . PHE A 1 243 ? -15.811 2.318 -18.965 1.00 34.24 450 PHE A C 1
ATOM 1745 O O . PHE A 1 243 ? -14.934 2.746 -19.767 1.00 32.15 450 PHE A O 1
ATOM 1753 N N . LEU A 1 244 ? -16.608 3.119 -18.254 1.00 32.26 451 LEU A N 1
ATOM 1754 C CA . LEU A 1 244 ? -16.520 4.601 -18.297 1.00 33.13 451 LEU A CA 1
ATOM 1755 C C . LEU A 1 244 ? -15.139 5.104 -17.865 1.00 27.10 451 LEU A C 1
ATOM 1756 O O . LEU A 1 244 ? -14.612 6.003 -18.543 1.00 32.54 451 LEU A O 1
ATOM 1761 N N . GLU A 1 245 ? -14.602 4.571 -16.778 1.00 28.50 452 GLU A N 1
ATOM 1762 C CA . GLU A 1 245 ? -13.260 4.893 -16.244 1.00 32.45 452 GLU A CA 1
ATOM 1763 C C . GLU A 1 245 ? -12.198 4.605 -17.321 1.00 35.33 452 GLU A C 1
ATOM 1764 O O . GLU A 1 245 ? -11.367 5.486 -17.589 1.00 30.75 452 GLU A O 1
ATOM 1770 N N . MET A 1 246 ? -12.251 3.421 -17.952 1.00 31.82 453 MET A N 1
ATOM 1771 C CA . MET A 1 246 ? -11.284 3.074 -19.039 1.00 30.66 453 MET A CA 1
ATOM 1772 C C . MET A 1 246 ? -11.475 3.991 -20.255 1.00 32.16 453 MET A C 1
ATOM 1773 O O . MET A 1 246 ? -10.459 4.454 -20.834 1.00 31.78 453 MET A O 1
ATOM 1778 N N . LEU A 1 247 ? -12.709 4.283 -20.675 1.00 33.02 454 LEU A N 1
ATOM 1779 C CA . LEU A 1 247 ? -12.952 5.255 -21.773 1.00 32.57 454 LEU A CA 1
ATOM 1780 C C . LEU A 1 247 ? -12.418 6.639 -21.401 1.00 32.61 454 LEU A C 1
ATOM 1781 O O . LEU A 1 247 ? -11.978 7.360 -22.289 1.00 37.47 454 LEU A O 1
ATOM 1786 N N . GLU A 1 248 ? -12.518 7.054 -20.155 1.00 37.70 455 GLU A N 1
ATOM 1787 C CA . GLU A 1 248 ? -12.172 8.455 -19.797 1.00 44.02 455 GLU A CA 1
ATOM 1788 C C . GLU A 1 248 ? -10.643 8.582 -19.649 1.00 44.73 455 GLU A C 1
ATOM 1789 O O . GLU A 1 248 ? -10.140 9.689 -19.854 1.00 51.45 455 GLU A O 1
ATOM 1795 N N . ALA A 1 249 ? -9.911 7.488 -19.421 1.00 46.56 456 ALA A N 1
ATOM 1796 C CA . ALA A 1 249 ? -8.450 7.482 -19.151 1.00 48.13 456 ALA A CA 1
ATOM 1797 C C . ALA A 1 249 ? -7.681 8.268 -20.225 1.00 47.51 456 ALA A C 1
ATOM 1798 O O . ALA A 1 249 ? -7.903 8.013 -21.402 1.00 50.99 456 ALA A O 1
ATOM 1800 N N . ASN B 2 1 ? -7.642 8.266 -6.355 1.00 76.85 376 ASN B N 1
ATOM 1801 C CA . ASN B 2 1 ? -7.714 7.097 -5.412 1.00 81.59 376 ASN B CA 1
ATOM 1802 C C . ASN B 2 1 ? -9.175 6.644 -5.225 1.00 76.64 376 ASN B C 1
ATOM 1803 O O . ASN B 2 1 ? -9.399 5.732 -4.403 1.00 88.59 376 ASN B O 1
ATOM 1808 N N . ASN B 2 2 ? -10.125 7.222 -5.973 1.00 74.08 377 ASN B N 1
ATOM 1809 C CA . ASN B 2 2 ? -11.559 6.814 -6.029 1.00 70.92 377 ASN B CA 1
ATOM 1810 C C . ASN B 2 2 ? -11.768 5.779 -7.152 1.00 62.75 377 ASN B C 1
ATOM 1811 O O . ASN B 2 2 ? -12.933 5.371 -7.378 1.00 59.56 377 ASN B O 1
ATOM 1816 N N . SER B 2 3 ? -10.693 5.372 -7.838 1.00 49.33 378 SER B N 1
ATOM 1817 C CA . SER B 2 3 ? -10.743 4.617 -9.121 1.00 45.85 378 SER B CA 1
ATOM 1818 C C . SER B 2 3 ? -11.202 3.168 -8.865 1.00 37.76 378 SER B C 1
ATOM 1819 O O . SER B 2 3 ? -10.659 2.493 -7.986 1.00 36.46 378 SER B O 1
ATOM 1822 N N . LEU B 2 4 ? -12.176 2.673 -9.631 1.00 37.32 379 LEU B N 1
ATOM 1823 C CA . LEU B 2 4 ? -12.589 1.245 -9.559 1.00 39.04 379 LEU B CA 1
ATOM 1824 C C . LEU B 2 4 ? -11.424 0.370 -10.061 1.00 34.32 379 LEU B C 1
ATOM 1825 O O . LEU B 2 4 ? -11.146 -0.701 -9.479 1.00 32.12 379 LEU B O 1
ATOM 1830 N N . LEU B 2 5 ? -10.712 0.818 -11.088 1.00 33.62 380 LEU B N 1
ATOM 1831 C CA . LEU B 2 5 ? -9.540 0.053 -11.604 1.00 33.40 380 LEU B CA 1
ATOM 1832 C C . LEU B 2 5 ? -8.512 -0.159 -10.482 1.00 28.88 380 LEU B C 1
ATOM 1833 O O . LEU B 2 5 ? -8.099 -1.302 -10.291 1.00 30.37 380 LEU B O 1
ATOM 1838 N N . LEU B 2 6 ? -8.108 0.897 -9.772 1.00 33.98 381 LEU B N 1
ATOM 1839 C CA . LEU B 2 6 ? -7.181 0.774 -8.604 1.00 33.97 381 LEU B CA 1
ATOM 1840 C C . LEU B 2 6 ? -7.767 -0.194 -7.563 1.00 33.67 381 LEU B C 1
ATOM 1841 O O . LEU B 2 6 ? -7.032 -1.085 -7.069 1.00 34.11 381 LEU B O 1
ATOM 1846 N N . HIS B 2 7 ? -9.061 -0.067 -7.255 1.00 36.47 382 HIS B N 1
ATOM 1847 C CA . HIS B 2 7 ? -9.726 -0.925 -6.241 1.00 36.00 382 HIS B CA 1
ATOM 1848 C C . HIS B 2 7 ? -9.579 -2.398 -6.645 1.00 35.60 382 HIS B C 1
ATOM 1849 O O . HIS B 2 7 ? -9.148 -3.235 -5.816 1.00 33.68 382 HIS B O 1
ATOM 1856 N N . LEU B 2 8 ? -9.881 -2.722 -7.902 1.00 34.73 383 LEU B N 1
ATOM 1857 C CA . LEU B 2 8 ? -9.832 -4.132 -8.367 1.00 33.31 383 LEU B CA 1
ATOM 1858 C C . LEU B 2 8 ? -8.381 -4.611 -8.408 1.00 30.60 383 LEU B C 1
ATOM 1859 O O . LEU B 2 8 ? -8.149 -5.803 -8.139 1.00 31.91 383 LEU B O 1
ATOM 1864 N N . LEU B 2 9 ? -7.437 -3.727 -8.714 1.00 29.09 384 LEU B N 1
ATOM 1865 C CA . LEU B 2 9 ? -5.997 -4.119 -8.746 1.00 32.90 384 LEU B CA 1
ATOM 1866 C C . LEU B 2 9 ? -5.515 -4.431 -7.325 1.00 34.88 384 LEU B C 1
ATOM 1867 O O . LEU B 2 9 ? -4.730 -5.338 -7.194 1.00 30.60 384 LEU B O 1
ATOM 1872 N N . LYS B 2 10 ? -6.029 -3.730 -6.310 1.00 40.27 385 LYS B N 1
ATOM 1873 C CA . LYS B 2 10 ? -5.659 -3.948 -4.878 1.00 45.03 385 LYS B CA 1
ATOM 1874 C C . LYS B 2 10 ? -6.359 -5.189 -4.340 1.00 46.54 385 LYS B C 1
ATOM 1875 O O . LYS B 2 10 ? -5.764 -5.859 -3.499 1.00 45.36 385 LYS B O 1
ATOM 1881 N N . SER B 2 11 ? -7.553 -5.482 -4.860 1.00 52.12 386 SER B N 1
ATOM 1882 C CA . SER B 2 11 ? -8.474 -6.563 -4.427 1.00 54.16 386 SER B CA 1
ATOM 1883 C C . SER B 2 11 ? -7.802 -7.944 -4.495 1.00 56.75 386 SER B C 1
ATOM 1884 O O . SER B 2 11 ? -7.305 -8.343 -5.556 1.00 58.02 386 SER B O 1
ATOM 1887 N N . GLN B 2 12 ? -7.868 -8.690 -3.399 1.00 55.45 387 GLN B N 1
ATOM 1888 C CA . GLN B 2 12 ? -7.079 -9.930 -3.168 1.00 63.63 387 GLN B CA 1
ATOM 1889 C C . GLN B 2 12 ? -7.903 -11.138 -3.644 1.00 56.91 387 GLN B C 1
ATOM 1890 O O . GLN B 2 12 ? -8.966 -10.930 -4.251 1.00 56.54 387 GLN B O 1
#

InterPro domains:
  IPR000536 Nuclear hormone receptor, ligand-binding domain [PF00104] (266-440)
  IPR000536 Nuclear hormone receptor, ligand-binding domain [PS51843] (233-457)
  IPR000536 Nuclear hormone receptor, ligand-binding domain [SM00430] (270-428)
  IPR001628 Zinc finger, nuclear hormone receptor-type [PF00105] (127-195)
  IPR001628 Zinc finger, nuclear hormone receptor-type [PR00047] (128-144)
  IPR001628 Zinc finger, nuclear hormone receptor-type [PR00047] (144-159)
  IPR001628 Zinc finger, nuclear hormone receptor-type [PR00047] (177-185)
  IPR001628 Zinc finger, nuclear hormone receptor-type [PR00047] (185-193)
  IPR001628 Zinc finger, nuclear hormone receptor-type [PS00031] (128-154)
  IPR001628 Zinc finger, nuclear hormone receptor-type [PS51030] (125-200)
  IPR001628 Zinc finger, nuclear hormone receptor-type [SM00399] (125-196)
  IPR001723 Nuclear hormone receptor [PR00398] (189-199)
  IPR001723 Nuclear hormone receptor [PR00398] (271-292)
  IPR001723 Nuclear hormone receptor [PR00398] (292-308)
  IPR001723 Nuclear hormone receptor [PR00398] (359-374)
  IPR001723 Nuclear hormone receptor [PR00398] (416-433)
  IPR003078 Retinoic acid receptor [PR01292] (108-125)
  IPR003078 Retinoic acid receptor [PR01292] (199-212)
  IPR003078 Retinoic acid receptor [PR01292] (381-402)
  IPR003078 Retinoic acid receptor [PR01292] (425-440)

GO terms:
  GO:0042802 identical protein binding (F, IPI)
  GO:0005515 protein binding (F, IPI)
  GO:1990837 sequence-specific double-stranded DNA binding (F, IDA)
  GO:0006355 regulation of DNA-templated transcription (P, IDA)
  GO:0005654 nucleoplasm (C, TAS)

Secondary structure (DSSP, 8-state):
---HHHHHHHHTPPPP------TTSPP-HHHHHHHHHHHHHHHHHHHHHHHTTSTTGGGS-HHHHHHHHHHHHHHHHHHHHHHHTTTSSS-EEEETTEEE-HHHHHHHT-HHHHHHHHHHHHHHHHTT--HHHHHHHHHHHHHT---TT-S-HHHHHHHHHHHHHHHHHHHHHH-TT-TTHHHHHHTTHHHHHHHHHHHHHHHHHHHHHT-S---HHHHHHHH-/---HHHHHHH--

Organism: Homo sapiens (NCBI:txid9606)

Sequence (236 aa):
PYNKIVSSHLLVAEPEKIYAMPDPTVPDSDIKALTTLCDLADRELVVIIGWAKHIPGFSTLSLADQMSLLQSAWMEILILGVVYRSLSFEDELVYADDYIMDEDQSKLAGLLDLNNAILQLVKKYKSMKLEKEEFVTLKAIALANSDSMHIEDVEAVQQKLQDDVLHEALQDDYEAGQHMEDPRRAGKMLMTLPLLRQTSTKAVQHFYNIKLEGKVPMHKLFLEMLEANNSLLLHLLKSQ

Radius of gyration: 17.64 Å; Cα contacts (8 Å, |Δi|>4): 274; chains: 2; bounding box: 51×42×40 Å